Protein AF-K0Z9Y9-F1 (afdb_monomer)

Solvent-accessible surface area (backbone atoms only — not comparable to full-atom values): 13944 Å² total; per-residue (Å²): 129,67,42,79,53,89,49,57,61,79,40,91,93,27,46,76,72,50,46,55,55,36,44,75,71,73,34,84,42,38,46,48,45,42,72,47,62,56,69,60,34,27,72,76,51,36,74,59,29,36,51,50,31,35,49,40,67,71,49,77,88,81,56,84,90,56,77,86,75,72,93,67,66,69,50,60,50,70,46,74,51,98,58,74,40,65,53,65,69,44,50,50,49,45,54,44,53,42,33,40,48,41,24,54,55,35,46,76,68,50,28,17,28,28,29,47,33,42,37,40,33,52,32,91,87,48,98,60,81,58,50,71,52,73,48,78,49,74,66,43,51,53,46,68,63,53,29,50,54,53,49,52,59,43,61,78,71,59,86,81,66,41,36,26,30,43,32,32,37,37,22,62,68,43,55,53,88,63,64,89,78,58,98,83,57,61,61,73,60,52,53,52,52,50,52,50,51,52,52,54,50,51,49,29,68,77,66,32,64,82,71,65,73,63,78,67,53,75,41,89,66,39,51,60,68,66,32,49,71,40,70,52,90,72,2,67,74,28,74,58,72,70,123

Mean predicted aligned error: 7.77 Å

Sequence (243 aa):
KVWAIPKMTDFWGIGRRMEKRLHALGIFSIRELATSNPDQLQKALGQTGLRLWFHANGIDESNVHRPYKAKSQGLGNSQILPRDYVKLRDIEIILREMAEQVAIRLRRAGKKTTLVSIYVGFSKQEVRPSIHTQMKVEPTNNTAILTDHVLKLFHNKYTSGAVRSVGVNYSGFVDESFGLISLFDDVDKLEKEERLQTAIDAIREQFGFTSLLKANALEEASRSLARSKLIGGHSAGGLDGLK

Radius of gyration: 22.82 Å; Cα contacts (8 Å, |Δi|>4): 343; chains: 1; bounding box: 53×43×60 Å

pLDDT: mean 88.37, std 11.84, range [30.55, 98.12]

Nearest PDB structures (foldseek):
  6jum-assembly2_F  TM=8.596E-01  e=9.302E-11  Mycolicibacterium smegmatis MC2 155
  6juo-assembly2_F  TM=8.476E-01  e=2.727E-10  Mycolicibacterium smegmatis MC2 155
  6jun-assembly2_A  TM=8.337E-01  e=3.419E-10  Mycolicibacterium smegmatis MC2 155
  6jus-assembly2_F  TM=8.679E-01  e=8.950E-10  Mycolicibacterium smegmatis MC2 155
  4r8u-assembly2_B  TM=8.337E-01  e=3.166E-08  Escherichia coli K-12

Secondary structure (DSSP, 8-state):
-GGG-SSGGGSTT--HHHHHHHHTTT--SHHHHHHS-HHHHHHHHTHHHHHHHHHHTT-----TTS----SS-EEEEEEEEEEEE-SHHHHHHHHHHHHHHHHHHHHHTTEEEEEEEEEEEEPTTS--PPEEEEEEEEEE--HHHHHHHHHHHHHTT--S--EEEEEEEEEEEEETT--PPPTTS-HHHHHHHHHHHHHHHHHHHHH-GGGS--GGGGSTT--HHHHTT--GGGGTTTTTT--

Structure (mmCIF, N/CA/C/O backbone):
data_AF-K0Z9Y9-F1
#
_entry.id   AF-K0Z9Y9-F1
#
loop_
_atom_site.group_PDB
_atom_site.id
_atom_site.type_symbol
_atom_site.label_atom_id
_atom_site.label_alt_id
_atom_site.label_comp_id
_atom_site.label_asym_id
_atom_site.label_entity_id
_atom_site.label_seq_id
_atom_site.pdbx_PDB_ins_code
_atom_site.Cartn_x
_atom_site.Cartn_y
_atom_site.Cartn_z
_atom_site.occupancy
_atom_site.B_iso_or_equiv
_atom_site.auth_seq_id
_atom_site.auth_comp_id
_atom_site.auth_asym_id
_atom_site.auth_atom_id
_atom_site.pdbx_PDB_model_num
ATOM 1 N N . LYS A 1 1 ? 32.209 -5.666 -19.703 1.00 66.50 1 LYS A N 1
ATOM 2 C CA . LYS A 1 1 ? 31.062 -4.782 -20.041 1.00 66.50 1 LYS A CA 1
ATOM 3 C C . LYS A 1 1 ? 29.798 -5.630 -20.116 1.00 66.50 1 LYS A C 1
ATOM 5 O O . LYS A 1 1 ? 29.876 -6.744 -20.610 1.00 66.50 1 LYS A O 1
ATOM 10 N N . VAL A 1 2 ? 28.663 -5.116 -19.649 1.00 87.00 2 VAL A N 1
ATOM 11 C CA . VAL A 1 2 ? 27.368 -5.832 -19.548 1.00 87.00 2 VAL A CA 1
ATOM 12 C C . VAL A 1 2 ? 26.595 -5.939 -20.875 1.00 87.00 2 VAL A C 1
ATOM 14 O O . VAL A 1 2 ? 25.492 -6.462 -20.923 1.00 87.00 2 VAL A O 1
ATOM 17 N N . TRP A 1 3 ? 27.165 -5.459 -21.979 1.00 91.44 3 TRP A N 1
ATOM 18 C CA . TRP A 1 3 ? 26.470 -5.314 -23.265 1.00 91.44 3 TRP A CA 1
ATOM 19 C C . TRP A 1 3 ? 26.104 -6.629 -23.956 1.00 91.44 3 TRP A C 1
ATOM 21 O O . TRP A 1 3 ? 25.239 -6.627 -24.823 1.00 91.44 3 TRP A O 1
ATOM 31 N N . ALA A 1 4 ? 26.764 -7.729 -23.588 1.00 92.06 4 ALA A N 1
ATOM 32 C CA . ALA A 1 4 ? 26.532 -9.054 -24.159 1.00 92.06 4 ALA A CA 1
ATOM 33 C C . ALA A 1 4 ? 25.356 -9.803 -23.505 1.00 92.06 4 ALA A C 1
ATOM 35 O O . ALA A 1 4 ? 25.134 -10.971 -23.814 1.00 92.06 4 ALA A O 1
ATOM 36 N N . ILE A 1 5 ? 24.624 -9.162 -22.587 1.00 92.25 5 ILE A N 1
ATOM 37 C CA . ILE A 1 5 ? 23.431 -9.757 -21.984 1.00 92.25 5 ILE A CA 1
ATOM 38 C C . ILE A 1 5 ? 22.406 -10.036 -23.100 1.00 92.25 5 ILE A C 1
ATOM 40 O O . ILE A 1 5 ? 22.007 -9.101 -23.799 1.00 92.25 5 ILE A O 1
ATOM 44 N N . PRO A 1 6 ? 21.982 -11.301 -23.279 1.00 88.19 6 PRO A N 1
ATOM 45 C CA . PRO A 1 6 ? 21.216 -11.717 -24.450 1.00 88.19 6 PRO A CA 1
ATOM 46 C C . PRO A 1 6 ? 19.773 -11.210 -24.433 1.00 88.19 6 PRO A C 1
ATOM 48 O O . PRO A 1 6 ? 19.211 -10.934 -25.489 1.00 88.19 6 PRO A O 1
ATOM 51 N N . LYS A 1 7 ? 19.161 -11.083 -23.249 1.00 92.62 7 LYS A N 1
ATOM 52 C CA . LYS A 1 7 ? 17.799 -10.565 -23.090 1.00 92.62 7 LYS A CA 1
ATOM 53 C C . LYS A 1 7 ? 17.826 -9.285 -22.283 1.00 92.62 7 LYS A C 1
ATOM 55 O O . LYS A 1 7 ? 18.349 -9.256 -21.173 1.00 92.62 7 LYS A O 1
ATOM 60 N N . MET A 1 8 ? 17.178 -8.243 -22.790 1.00 92.25 8 MET A N 1
ATOM 61 C CA . MET A 1 8 ? 17.100 -6.963 -22.088 1.00 92.25 8 MET A CA 1
ATOM 62 C C . MET A 1 8 ? 16.490 -7.084 -20.688 1.00 92.25 8 MET A C 1
ATOM 64 O O . MET A 1 8 ? 16.909 -6.369 -19.786 1.00 92.25 8 MET A O 1
ATOM 68 N N . THR A 1 9 ? 15.552 -8.012 -20.482 1.00 94.75 9 THR A N 1
ATOM 69 C CA . THR A 1 9 ? 14.932 -8.256 -19.171 1.00 94.75 9 THR A CA 1
ATOM 70 C C . THR A 1 9 ? 15.861 -8.854 -18.120 1.00 94.75 9 THR A C 1
ATOM 72 O O . THR A 1 9 ? 15.522 -8.830 -16.940 1.00 94.75 9 THR A O 1
ATOM 75 N N . ASP A 1 10 ? 17.001 -9.411 -18.531 1.00 93.75 10 ASP A N 1
ATOM 76 C CA . ASP A 1 10 ? 17.992 -9.968 -17.606 1.00 93.75 10 ASP A CA 1
ATOM 77 C C . ASP A 1 10 ? 18.885 -8.853 -17.030 1.00 93.75 10 ASP A C 1
ATOM 79 O O . ASP A 1 10 ? 19.621 -9.060 -16.066 1.00 93.75 10 ASP A O 1
ATOM 83 N N . PHE A 1 11 ? 18.808 -7.644 -17.599 1.00 93.25 11 PHE A N 1
ATOM 84 C CA . PHE A 1 11 ? 19.506 -6.473 -17.099 1.00 93.25 11 PHE A CA 1
ATOM 85 C C . PHE A 1 11 ? 18.755 -5.818 -15.935 1.00 93.25 11 PHE A C 1
ATOM 87 O O . PHE A 1 11 ? 17.551 -5.546 -16.000 1.00 93.25 11 PHE A O 1
ATOM 94 N N . TRP A 1 12 ? 19.487 -5.503 -14.865 1.00 88.50 12 TRP A N 1
ATOM 95 C CA . TRP A 1 12 ? 18.920 -4.888 -13.670 1.00 88.50 12 TRP A CA 1
ATOM 96 C C . TRP A 1 12 ? 18.192 -3.571 -13.985 1.00 88.50 12 TRP A C 1
ATOM 98 O O . TRP A 1 12 ? 18.737 -2.654 -14.599 1.00 88.50 12 TRP A O 1
ATOM 108 N N . GLY A 1 13 ? 16.948 -3.458 -13.517 1.00 89.50 13 GLY A N 1
ATOM 109 C CA . GLY A 1 13 ? 16.102 -2.282 -13.734 1.00 89.50 13 GLY A CA 1
ATOM 110 C C . GLY A 1 13 ? 15.277 -2.308 -15.026 1.00 89.50 13 GLY A C 1
ATOM 111 O O . GLY A 1 13 ? 14.432 -1.428 -15.208 1.00 89.50 13 GLY A O 1
ATOM 112 N N . ILE A 1 14 ? 15.442 -3.318 -15.889 1.00 94.88 14 ILE A N 1
ATOM 113 C CA . ILE A 1 14 ? 14.618 -3.507 -17.090 1.00 94.88 14 ILE A CA 1
ATOM 114 C C . ILE A 1 14 ? 13.684 -4.702 -16.886 1.00 94.88 14 ILE A C 1
ATOM 116 O O . ILE A 1 14 ? 14.066 -5.855 -17.000 1.00 94.88 14 ILE A O 1
ATOM 120 N N . GLY A 1 15 ? 12.411 -4.424 -16.602 1.00 94.12 15 GLY A N 1
ATOM 121 C CA . GLY A 1 15 ? 11.345 -5.431 -16.669 1.00 94.12 15 GLY A CA 1
ATOM 122 C C . GLY A 1 15 ? 10.614 -5.405 -18.014 1.00 94.12 15 GLY A C 1
ATOM 123 O O . GLY A 1 15 ? 10.767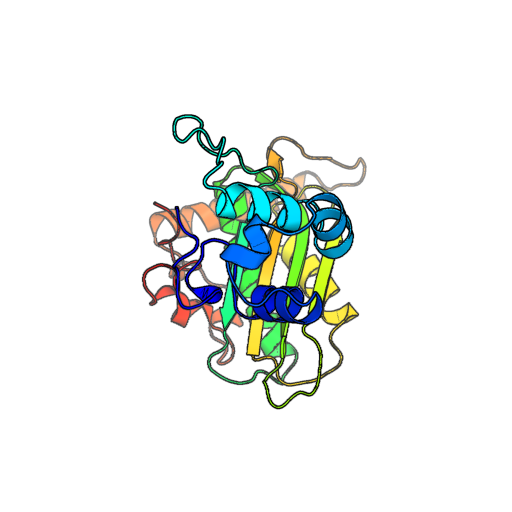 -4.463 -18.789 1.00 94.12 15 GLY A O 1
ATOM 124 N N . ARG A 1 16 ? 9.703 -6.361 -18.246 1.00 94.94 16 ARG A N 1
ATOM 125 C CA . ARG A 1 16 ? 8.910 -6.481 -19.497 1.00 94.94 16 ARG A CA 1
ATOM 126 C C . ARG A 1 16 ? 8.243 -5.177 -19.957 1.00 94.94 16 ARG A C 1
ATOM 128 O O . ARG A 1 16 ? 8.118 -4.915 -21.147 1.00 94.94 16 ARG A O 1
ATOM 135 N N . ARG A 1 17 ? 7.767 -4.345 -19.020 1.00 93.50 17 ARG A N 1
ATOM 136 C CA . ARG A 1 17 ? 7.150 -3.048 -19.358 1.00 93.50 17 ARG A CA 1
ATOM 137 C C . ARG A 1 17 ? 8.191 -2.021 -19.811 1.00 93.50 17 ARG A C 1
ATOM 139 O O . ARG A 1 17 ? 7.899 -1.241 -20.709 1.00 93.50 17 ARG A O 1
ATOM 146 N N . MET A 1 18 ? 9.369 -2.008 -19.190 1.00 95.19 18 MET A N 1
ATOM 147 C CA . MET A 1 18 ? 10.455 -1.108 -19.578 1.00 95.19 18 MET A CA 1
ATOM 148 C C . MET A 1 18 ? 11.059 -1.527 -20.919 1.00 95.19 18 MET A C 1
ATOM 150 O O . MET A 1 18 ? 11.253 -0.676 -21.773 1.00 95.19 18 MET 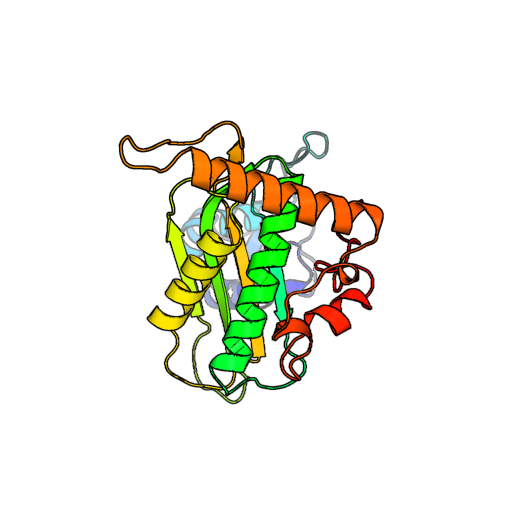A O 1
ATOM 154 N N . GLU A 1 19 ? 11.248 -2.829 -21.135 1.00 95.81 19 GLU A N 1
ATOM 155 C CA . GLU A 1 19 ? 11.664 -3.400 -22.421 1.00 95.81 19 GLU A CA 1
ATOM 156 C C . GLU A 1 19 ? 10.753 -2.928 -23.562 1.00 95.81 19 GLU A C 1
ATOM 158 O O . GLU A 1 19 ? 11.232 -2.332 -24.519 1.00 95.81 19 GLU A O 1
ATOM 163 N N . LYS A 1 20 ? 9.426 -3.052 -23.412 1.00 95.69 20 LYS A N 1
ATOM 164 C CA . LYS A 1 20 ? 8.467 -2.531 -24.403 1.00 95.69 20 LYS A CA 1
ATOM 165 C C . LYS A 1 20 ? 8.621 -1.030 -24.675 1.00 95.69 20 LYS A C 1
ATOM 167 O O . LYS A 1 20 ? 8.466 -0.606 -25.815 1.00 95.69 20 LYS A O 1
ATOM 172 N N . ARG A 1 21 ? 8.902 -0.222 -23.645 1.00 94.94 21 ARG A N 1
ATOM 173 C CA . ARG A 1 21 ? 9.124 1.227 -23.807 1.00 94.94 21 ARG A CA 1
ATOM 174 C C . ARG A 1 21 ? 10.424 1.521 -24.550 1.00 94.94 21 ARG A C 1
ATOM 176 O O . ARG A 1 21 ? 10.437 2.421 -25.372 1.00 94.94 21 ARG A O 1
ATOM 183 N N . LEU A 1 22 ? 11.485 0.771 -24.272 1.00 95.38 22 LEU A N 1
ATOM 184 C CA . LEU A 1 22 ? 12.773 0.895 -24.953 1.00 95.38 22 LEU A CA 1
ATOM 185 C C . LEU A 1 22 ? 12.683 0.439 -26.415 1.00 95.38 22 LEU A C 1
ATOM 187 O O . LEU A 1 22 ? 13.140 1.159 -27.296 1.00 95.38 22 LEU A O 1
ATOM 191 N N . HIS A 1 23 ? 11.977 -0.659 -26.694 1.00 96.00 23 HIS A N 1
ATOM 192 C CA . HIS A 1 23 ? 11.694 -1.103 -28.063 1.00 96.00 23 HIS A CA 1
ATOM 193 C C . HIS A 1 23 ? 10.915 -0.040 -28.851 1.00 96.00 23 HIS A C 1
ATOM 195 O O . HIS A 1 23 ? 11.213 0.208 -30.014 1.00 96.00 23 HIS A O 1
ATOM 201 N N . ALA A 1 24 ? 9.956 0.643 -28.213 1.00 95.44 24 ALA A N 1
ATOM 202 C CA . ALA A 1 24 ? 9.230 1.756 -28.832 1.00 95.44 24 ALA A CA 1
ATOM 203 C C . ALA A 1 24 ? 10.122 2.978 -29.139 1.00 95.44 24 ALA A C 1
ATOM 205 O O . ALA A 1 24 ? 9.746 3.811 -29.957 1.00 95.44 24 ALA A O 1
ATOM 206 N N . LEU A 1 25 ? 11.296 3.077 -28.508 1.00 94.19 25 LEU A N 1
ATOM 207 C CA . LEU A 1 25 ? 12.332 4.074 -28.797 1.00 94.19 25 LEU A CA 1
ATOM 208 C C . LEU A 1 25 ? 13.394 3.557 -29.786 1.00 94.19 25 LEU A C 1
ATOM 210 O O . LEU A 1 25 ? 14.374 4.252 -30.035 1.00 94.19 25 LEU A O 1
ATOM 214 N N . GLY A 1 26 ? 13.221 2.350 -30.334 1.00 95.44 26 GLY A N 1
ATOM 215 C CA . GLY A 1 26 ? 14.173 1.726 -31.255 1.00 95.44 26 GLY A CA 1
ATOM 216 C C . GLY A 1 26 ? 15.404 1.115 -30.579 1.00 95.44 26 GLY A C 1
ATOM 217 O O . GLY A 1 26 ? 16.404 0.901 -31.252 1.00 95.44 26 GLY A O 1
ATOM 218 N N . ILE A 1 27 ? 15.347 0.859 -29.268 1.00 96.50 27 ILE A N 1
ATOM 219 C CA . ILE A 1 27 ? 16.442 0.271 -28.486 1.00 96.50 27 ILE A CA 1
ATOM 220 C C . ILE A 1 27 ? 16.078 -1.172 -28.144 1.00 96.50 27 ILE A C 1
ATOM 222 O O . ILE A 1 27 ? 15.188 -1.395 -27.323 1.00 96.50 27 ILE A O 1
ATOM 226 N N . PHE A 1 28 ? 16.778 -2.136 -28.738 1.00 96.00 28 PHE A N 1
ATOM 227 C CA . PHE A 1 28 ? 16.509 -3.576 -28.638 1.00 96.00 28 PHE A CA 1
ATOM 228 C C . PHE A 1 28 ? 17.618 -4.364 -27.927 1.00 96.00 28 PHE A C 1
ATOM 230 O O . PHE A 1 28 ? 17.457 -5.555 -27.659 1.00 96.00 28 PHE A O 1
ATOM 237 N N . SER A 1 29 ? 18.742 -3.722 -27.597 1.00 95.88 29 SER A N 1
ATOM 238 C CA . SER A 1 29 ? 19.853 -4.357 -26.884 1.00 95.88 29 SER A CA 1
ATOM 239 C C . SER A 1 29 ? 20.462 -3.458 -25.806 1.00 95.88 29 SER A C 1
ATOM 241 O O . SER A 1 29 ? 20.362 -2.231 -25.847 1.00 95.88 29 SER A O 1
ATOM 243 N N . ILE A 1 30 ? 21.159 -4.062 -24.833 1.00 96.00 30 ILE A N 1
ATOM 244 C CA . ILE A 1 30 ? 21.897 -3.308 -23.800 1.00 96.00 30 ILE A CA 1
ATOM 245 C C . ILE A 1 30 ? 23.026 -2.481 -24.419 1.00 96.00 30 ILE A C 1
ATOM 247 O O . ILE A 1 30 ? 23.344 -1.398 -23.931 1.00 96.00 30 ILE A O 1
ATOM 251 N N . ARG A 1 31 ? 23.610 -2.965 -25.520 1.00 95.31 31 ARG A N 1
ATOM 252 C CA . ARG A 1 31 ? 24.595 -2.206 -26.290 1.00 95.31 31 ARG A CA 1
ATOM 253 C C . ARG A 1 31 ? 23.982 -0.930 -26.858 1.00 95.31 31 ARG A C 1
ATOM 255 O O . ARG A 1 31 ? 24.547 0.135 -26.646 1.00 95.31 31 ARG A O 1
ATOM 262 N N . GLU A 1 32 ? 22.837 -1.036 -27.529 1.00 95.56 32 GLU A N 1
ATOM 263 C CA . GLU A 1 32 ? 22.125 0.126 -28.075 1.00 95.56 32 GLU A CA 1
ATOM 264 C C . GLU A 1 32 ? 21.718 1.104 -26.977 1.00 95.56 32 GLU A C 1
ATOM 266 O O . GLU A 1 32 ? 21.897 2.310 -27.133 1.00 95.56 32 GLU A O 1
ATOM 271 N N . LEU A 1 33 ? 21.253 0.590 -25.834 1.00 95.44 33 LEU A N 1
ATOM 272 C CA . LEU A 1 33 ? 20.953 1.408 -24.664 1.00 95.44 33 LEU A CA 1
ATOM 273 C C . LEU A 1 33 ? 22.191 2.190 -24.205 1.00 95.44 33 LEU A C 1
ATOM 275 O O . LEU A 1 33 ? 22.095 3.396 -24.001 1.00 95.44 33 LEU A O 1
ATOM 279 N N . ALA A 1 34 ? 23.350 1.537 -24.094 1.00 94.62 34 ALA A N 1
ATOM 280 C CA . ALA A 1 34 ? 24.599 2.169 -23.670 1.00 94.62 34 ALA A CA 1
ATOM 281 C C . ALA A 1 34 ? 25.140 3.206 -24.671 1.00 94.62 34 ALA A C 1
ATOM 283 O O . ALA A 1 34 ? 25.797 4.158 -24.254 1.00 94.62 34 ALA A O 1
ATOM 284 N N . THR A 1 35 ? 24.882 3.032 -25.972 1.00 94.75 35 THR A N 1
ATOM 285 C CA . THR A 1 35 ? 25.341 3.945 -27.038 1.00 94.75 35 THR A CA 1
ATOM 286 C C . THR A 1 35 ? 24.322 5.016 -27.422 1.00 94.75 35 THR A C 1
ATOM 288 O O . THR A 1 35 ? 24.636 5.901 -28.213 1.00 94.75 35 THR A O 1
ATOM 291 N N . SER A 1 36 ? 23.096 4.927 -26.910 1.00 94.44 36 SER A N 1
ATOM 292 C CA . SER A 1 36 ? 22.035 5.892 -27.197 1.00 94.44 36 SER A CA 1
ATOM 293 C C . SER A 1 36 ? 22.316 7.265 -26.577 1.00 94.44 36 SER A C 1
ATOM 295 O O . SER A 1 36 ? 23.142 7.404 -25.671 1.00 94.44 36 SER A O 1
ATOM 297 N N . ASN A 1 37 ? 21.621 8.293 -27.073 1.00 94.62 37 ASN A N 1
ATOM 298 C CA . ASN A 1 37 ? 21.758 9.648 -26.555 1.00 94.62 37 ASN A CA 1
ATOM 299 C C . ASN A 1 37 ? 21.095 9.755 -25.157 1.00 94.62 37 ASN A C 1
ATOM 301 O O . ASN A 1 37 ? 19.874 9.571 -25.050 1.00 94.62 37 ASN A O 1
ATOM 305 N N . PRO A 1 38 ? 21.858 10.080 -24.093 1.00 93.69 38 PRO A N 1
ATOM 306 C CA . PRO A 1 38 ? 21.336 10.145 -22.729 1.00 93.69 38 PRO A CA 1
ATOM 307 C C . PRO A 1 38 ? 20.252 11.218 -22.543 1.00 93.69 38 PRO A C 1
ATOM 309 O O . PRO A 1 38 ? 19.307 10.989 -21.785 1.00 93.69 38 PRO A O 1
ATOM 312 N N . ASP A 1 39 ? 20.312 12.337 -23.271 1.00 94.19 39 ASP A N 1
ATOM 313 C CA . ASP A 1 39 ? 19.314 13.412 -23.190 1.00 94.19 39 ASP A CA 1
ATOM 314 C C . ASP A 1 39 ? 17.966 12.957 -23.759 1.00 94.19 39 ASP A C 1
ATOM 316 O O . ASP A 1 39 ? 16.902 13.240 -23.201 1.00 94.19 39 ASP A O 1
ATOM 320 N N . GLN A 1 40 ? 17.992 12.188 -24.853 1.00 92.69 40 GLN A N 1
ATOM 321 C CA . GLN A 1 40 ? 16.780 11.616 -25.443 1.00 92.69 40 GLN A CA 1
ATOM 322 C C . GLN A 1 40 ? 16.154 10.567 -24.519 1.00 92.69 40 GLN A C 1
ATOM 324 O O . GLN A 1 40 ? 14.935 10.567 -24.315 1.00 92.69 40 GLN A O 1
ATOM 329 N N . LEU A 1 41 ? 16.979 9.719 -23.897 1.00 93.88 41 LEU A N 1
ATOM 330 C CA . LEU A 1 41 ? 16.517 8.765 -22.889 1.00 93.88 41 LEU A CA 1
ATOM 331 C C . LEU A 1 41 ? 15.909 9.463 -21.675 1.00 93.88 41 LEU A C 1
ATOM 333 O O . LEU A 1 41 ? 14.856 9.042 -21.192 1.00 93.88 41 LEU A O 1
ATOM 337 N N . GLN A 1 42 ? 16.543 10.527 -21.181 1.00 94.94 42 GLN A N 1
ATOM 338 C CA . GLN A 1 42 ? 16.025 11.290 -20.053 1.00 94.94 42 GLN A CA 1
ATOM 339 C C . GLN A 1 42 ? 14.701 11.970 -20.409 1.00 94.94 42 GLN A C 1
ATOM 341 O O . GLN A 1 42 ? 13.766 11.943 -19.610 1.00 94.94 42 GLN A O 1
ATOM 346 N N . LYS A 1 43 ? 14.571 12.513 -21.622 1.00 94.06 43 LYS A N 1
ATOM 347 C CA . LYS A 1 43 ? 13.323 13.123 -22.094 1.00 94.06 43 LYS A CA 1
ATOM 348 C C . LYS A 1 43 ? 12.181 12.105 -22.208 1.00 94.06 43 LYS A C 1
ATOM 350 O O . LYS A 1 43 ? 11.053 12.421 -21.845 1.00 94.06 43 LYS A O 1
ATOM 355 N N . ALA A 1 44 ? 12.458 10.885 -22.673 1.00 93.69 44 ALA A N 1
ATOM 356 C CA . ALA A 1 44 ? 11.435 9.855 -22.878 1.00 93.69 44 ALA A CA 1
ATOM 357 C C . ALA A 1 44 ? 11.089 9.043 -21.611 1.00 93.69 44 ALA A C 1
ATOM 359 O O . ALA A 1 44 ? 9.947 8.608 -21.423 1.00 93.69 44 ALA A O 1
ATOM 360 N N . LEU A 1 45 ? 12.074 8.791 -20.746 1.00 93.31 45 LEU A N 1
ATOM 361 C CA . LEU A 1 45 ? 11.963 7.872 -19.606 1.00 93.31 45 LEU A CA 1
ATOM 362 C C . LEU A 1 45 ? 12.240 8.540 -18.247 1.00 93.31 45 LEU A C 1
ATOM 364 O O . LEU A 1 45 ? 12.138 7.875 -17.214 1.00 93.31 45 LEU A O 1
ATOM 368 N N . GLY A 1 46 ? 12.566 9.833 -18.221 1.00 93.31 46 GLY A N 1
ATOM 369 C CA . GLY A 1 46 ? 12.929 10.578 -17.015 1.00 93.31 46 GLY A CA 1
ATOM 370 C C . GLY A 1 46 ? 14.298 10.179 -16.458 1.00 93.31 46 GLY A C 1
ATOM 371 O O . GLY A 1 46 ? 15.130 9.581 -17.141 1.00 93.31 46 GLY A O 1
ATOM 372 N N . GLN A 1 47 ? 14.518 10.448 -15.166 1.00 91.38 47 GLN A N 1
ATOM 373 C CA . GLN A 1 47 ? 15.749 10.051 -14.460 1.00 91.38 47 GLN A CA 1
ATOM 374 C C . GLN A 1 47 ? 16.031 8.544 -14.548 1.00 91.38 47 GLN A C 1
ATOM 376 O O . GLN A 1 47 ? 17.188 8.132 -14.533 1.00 91.38 47 GLN A O 1
ATOM 381 N N . THR A 1 48 ? 14.994 7.711 -14.679 1.00 92.06 48 THR A N 1
ATOM 382 C CA . THR A 1 48 ? 15.156 6.265 -14.859 1.00 92.06 48 THR A CA 1
ATOM 383 C C . THR A 1 48 ? 15.885 5.923 -16.157 1.00 92.06 48 THR A C 1
ATOM 385 O O . THR A 1 48 ? 16.733 5.038 -16.136 1.00 92.06 48 THR A O 1
ATOM 388 N N . GLY A 1 49 ? 15.605 6.624 -17.262 1.00 92.88 49 GLY A N 1
ATOM 389 C CA . GLY A 1 49 ? 16.296 6.400 -18.538 1.00 92.88 49 GLY A CA 1
ATOM 390 C C . GLY A 1 49 ? 17.787 6.685 -18.437 1.00 92.88 49 GLY A C 1
ATOM 391 O O . GLY A 1 49 ? 18.605 5.849 -18.807 1.00 92.88 49 GLY A O 1
ATOM 392 N N . LEU A 1 50 ? 18.128 7.829 -17.841 1.00 93.69 50 LEU A N 1
ATOM 393 C CA . LEU A 1 50 ? 19.517 8.213 -17.606 1.00 93.69 50 LEU A CA 1
ATOM 394 C C . LEU A 1 50 ? 20.237 7.209 -16.692 1.00 93.69 50 LEU A C 1
ATOM 396 O O . LEU A 1 50 ? 21.361 6.801 -16.965 1.00 93.69 50 LEU A O 1
ATOM 400 N N . ARG A 1 51 ? 19.564 6.743 -15.634 1.00 93.50 51 ARG A N 1
ATOM 401 C CA . ARG A 1 51 ? 20.117 5.729 -14.730 1.00 93.50 51 ARG A CA 1
ATOM 402 C C . ARG A 1 51 ? 20.394 4.403 -15.444 1.00 93.50 51 ARG A C 1
ATOM 404 O O . ARG A 1 51 ? 21.437 3.799 -15.225 1.00 93.50 51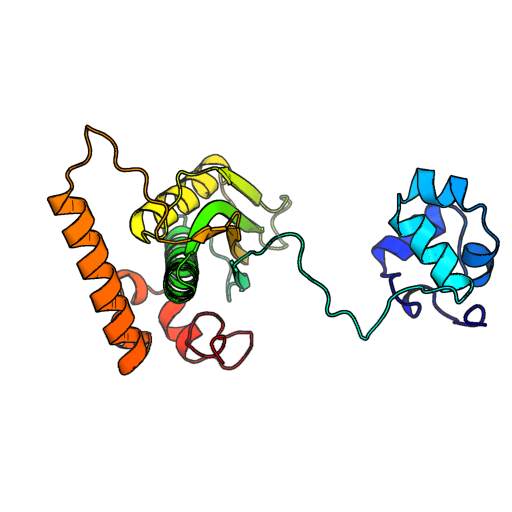 ARG A O 1
ATOM 411 N N . LEU A 1 52 ? 19.483 3.964 -16.312 1.00 94.25 52 LEU A N 1
ATOM 412 C CA . LEU A 1 52 ? 19.672 2.762 -17.126 1.00 94.25 52 LEU A CA 1
ATOM 413 C C . LEU A 1 52 ? 20.857 2.904 -18.089 1.00 94.25 52 LEU A C 1
ATOM 415 O O . LEU A 1 52 ? 21.615 1.951 -18.245 1.00 94.25 52 LEU A O 1
ATOM 419 N N . TRP A 1 53 ? 21.052 4.086 -18.678 1.00 95.19 53 TRP A N 1
ATOM 420 C CA . TRP A 1 53 ? 22.206 4.387 -19.527 1.00 95.19 53 TRP A CA 1
ATOM 421 C C . TRP A 1 53 ? 23.535 4.297 -18.763 1.00 95.19 53 TRP A C 1
ATOM 423 O O . TRP A 1 53 ? 24.472 3.647 -19.234 1.00 95.19 53 TRP A O 1
ATOM 433 N N . PHE A 1 54 ? 23.607 4.878 -17.559 1.00 94.56 54 PHE A N 1
ATOM 434 C CA . PHE A 1 54 ? 24.790 4.777 -16.696 1.00 94.56 54 PHE A CA 1
ATOM 435 C C . PHE A 1 54 ? 25.085 3.325 -16.317 1.00 94.56 54 PHE A C 1
ATOM 437 O O . PHE A 1 54 ? 26.196 2.846 -16.549 1.00 94.56 54 PHE A O 1
ATOM 444 N N . HIS A 1 55 ? 24.077 2.586 -15.844 1.00 93.31 55 HIS A N 1
ATOM 445 C CA . HIS A 1 55 ? 24.252 1.176 -15.498 1.00 93.31 55 HIS A CA 1
ATOM 446 C C . HIS A 1 55 ? 24.681 0.338 -16.714 1.00 93.31 55 HIS A C 1
ATOM 448 O O . HIS A 1 55 ? 25.525 -0.548 -16.581 1.00 93.31 55 HIS A O 1
ATOM 454 N N . ALA A 1 56 ? 24.133 0.600 -17.908 1.00 93.94 56 ALA A N 1
ATOM 455 C CA . ALA A 1 56 ? 24.513 -0.113 -19.130 1.00 93.94 56 ALA A CA 1
ATOM 456 C C . ALA A 1 56 ? 25.983 0.148 -19.502 1.00 93.94 56 ALA A C 1
ATOM 458 O O . ALA A 1 56 ? 26.652 -0.729 -20.050 1.00 93.94 56 ALA A O 1
ATOM 459 N N . ASN A 1 57 ? 26.518 1.315 -19.141 1.00 93.69 57 ASN A N 1
ATOM 460 C CA . ASN A 1 57 ? 27.935 1.658 -19.253 1.00 93.69 57 ASN A CA 1
ATOM 461 C C . ASN A 1 57 ? 28.788 1.204 -18.051 1.00 93.69 57 ASN A C 1
ATOM 463 O O . ASN A 1 57 ? 29.996 1.427 -18.046 1.00 93.69 57 ASN A O 1
ATOM 467 N N . GLY A 1 58 ? 28.202 0.503 -17.074 1.00 90.62 58 GLY A N 1
ATOM 468 C CA . GLY A 1 58 ? 28.899 0.003 -15.885 1.00 90.62 58 GLY A CA 1
ATOM 469 C C . GLY A 1 58 ? 29.182 1.073 -14.829 1.00 90.62 58 GLY A C 1
ATOM 470 O O . GLY A 1 58 ? 30.062 0.875 -13.997 1.00 90.62 58 GLY A O 1
ATOM 471 N N . ILE A 1 59 ? 28.465 2.195 -14.875 1.00 91.38 59 ILE A N 1
ATOM 472 C CA . ILE A 1 59 ? 28.610 3.316 -13.947 1.00 91.38 59 ILE A CA 1
ATOM 473 C C . ILE A 1 59 ? 27.485 3.227 -12.910 1.00 91.38 59 ILE A C 1
ATOM 475 O O . ILE A 1 59 ? 26.309 3.354 -13.254 1.00 91.38 59 ILE A O 1
ATOM 479 N N . ASP A 1 60 ? 27.848 3.005 -11.648 1.00 88.50 60 ASP A N 1
ATOM 480 C CA . ASP A 1 60 ? 26.941 3.056 -10.500 1.00 88.50 60 ASP A CA 1
ATOM 481 C C . ASP A 1 60 ? 27.663 3.692 -9.302 1.00 88.50 60 ASP A C 1
ATOM 483 O O . ASP A 1 60 ? 28.662 3.168 -8.814 1.00 88.50 60 ASP A O 1
ATOM 487 N N . GLU A 1 61 ? 27.162 4.837 -8.838 1.00 85.25 61 GLU A N 1
ATOM 488 C CA . GLU A 1 61 ? 27.713 5.581 -7.694 1.00 85.25 61 GLU A CA 1
ATOM 489 C C . GLU A 1 61 ? 27.057 5.189 -6.357 1.00 85.25 61 GLU A C 1
ATOM 491 O O . GLU A 1 61 ? 27.277 5.825 -5.321 1.00 85.25 61 GLU A O 1
ATOM 496 N N . SER A 1 62 ? 26.212 4.154 -6.357 1.00 82.94 62 SER A N 1
ATOM 497 C CA . SER A 1 62 ? 25.538 3.671 -5.155 1.00 82.94 62 SER A CA 1
ATOM 498 C C . SER A 1 62 ? 26.555 3.209 -4.106 1.00 82.94 62 SER A C 1
ATOM 500 O O . SER A 1 62 ? 27.238 2.202 -4.268 1.00 82.94 62 SER A O 1
ATOM 502 N N . ASN A 1 63 ? 26.633 3.925 -2.983 1.00 83.31 63 ASN A N 1
ATOM 503 C CA . ASN A 1 63 ? 27.498 3.543 -1.871 1.00 83.31 63 ASN A CA 1
ATOM 504 C C . ASN A 1 63 ? 26.771 2.572 -0.929 1.00 83.31 63 ASN A C 1
ATOM 506 O O . ASN A 1 63 ? 25.937 2.988 -0.124 1.00 83.31 63 ASN A O 1
ATOM 510 N N . VAL A 1 64 ? 27.136 1.290 -0.991 1.00 82.62 64 VAL A N 1
ATOM 511 C CA . VAL A 1 64 ? 26.566 0.220 -0.151 1.00 82.62 64 VAL A CA 1
ATOM 512 C C . VAL A 1 64 ? 26.791 0.414 1.354 1.00 82.62 64 VAL A C 1
ATOM 514 O O . VAL A 1 64 ? 26.022 -0.113 2.153 1.00 82.62 64 VAL A O 1
ATOM 517 N N . HIS A 1 65 ? 27.786 1.209 1.764 1.00 87.44 65 HIS A N 1
ATOM 518 C CA . HIS A 1 65 ? 28.034 1.521 3.176 1.00 87.44 65 HIS A CA 1
ATOM 519 C C . HIS A 1 65 ? 27.075 2.574 3.740 1.00 87.44 65 HIS A C 1
ATOM 521 O O . HIS A 1 65 ? 27.030 2.780 4.952 1.00 87.44 65 HIS A O 1
ATOM 527 N N . ARG A 1 66 ? 26.308 3.263 2.886 1.00 84.50 66 ARG A N 1
ATOM 528 C CA . ARG A 1 66 ? 25.283 4.218 3.313 1.00 84.50 66 ARG A CA 1
ATOM 529 C C . ARG A 1 66 ? 23.913 3.548 3.205 1.00 84.50 66 ARG A C 1
ATOM 531 O O . ARG A 1 66 ? 23.363 3.499 2.103 1.00 84.50 66 ARG A O 1
ATOM 538 N N . PRO A 1 67 ? 23.336 3.046 4.313 1.00 80.25 67 PRO A N 1
ATOM 539 C CA . PRO A 1 67 ? 22.024 2.420 4.263 1.00 80.25 67 PRO A CA 1
ATOM 540 C C . PRO A 1 67 ? 20.989 3.410 3.721 1.00 80.25 67 PRO A C 1
ATOM 542 O O . PRO A 1 67 ? 20.951 4.582 4.109 1.00 80.25 67 PRO A O 1
ATOM 545 N N . TYR A 1 68 ? 20.157 2.932 2.797 1.00 79.75 68 TYR A N 1
ATOM 546 C CA . TYR A 1 68 ? 19.110 3.738 2.186 1.00 79.75 68 TYR A CA 1
ATOM 547 C C . TYR A 1 68 ? 18.126 4.229 3.252 1.00 79.75 68 TYR A C 1
ATOM 549 O O . TYR A 1 68 ? 17.509 3.435 3.962 1.00 79.75 68 TYR A O 1
ATOM 557 N N . LYS A 1 69 ? 17.943 5.549 3.335 1.00 77.19 69 LYS A N 1
ATOM 558 C CA . LYS A 1 69 ? 16.882 6.160 4.139 1.00 77.19 69 LYS A CA 1
ATOM 559 C C . LYS A 1 69 ? 15.661 6.368 3.252 1.00 77.19 69 LYS A C 1
ATOM 561 O O . LYS A 1 69 ? 15.706 7.156 2.306 1.00 77.19 69 LYS A O 1
ATOM 566 N N . ALA A 1 70 ? 14.580 5.652 3.547 1.00 75.12 70 ALA A N 1
ATOM 567 C CA . ALA A 1 70 ? 13.321 5.816 2.832 1.00 75.12 70 ALA A CA 1
ATOM 568 C C . ALA A 1 70 ? 12.830 7.269 2.931 1.00 75.12 70 ALA A C 1
ATOM 570 O O . ALA A 1 70 ? 12.769 7.834 4.021 1.00 75.12 70 ALA A O 1
ATOM 571 N N . LYS A 1 71 ? 12.479 7.870 1.786 1.00 69.19 71 LYS A N 1
ATOM 572 C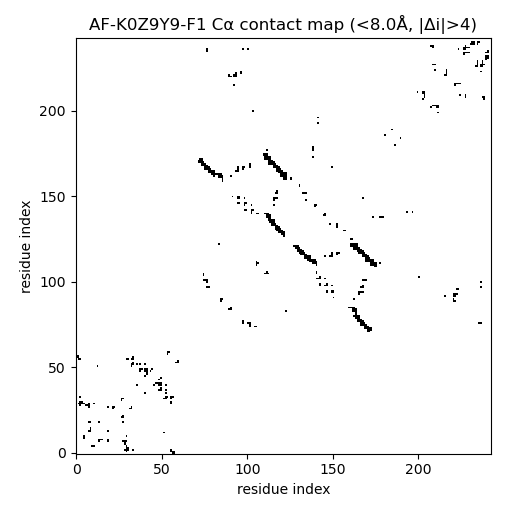 CA . LYS A 1 71 ? 11.971 9.256 1.719 1.00 69.19 71 LYS A CA 1
ATOM 573 C C . LYS A 1 71 ? 10.627 9.428 2.425 1.00 69.19 71 LYS A C 1
ATOM 575 O O . LYS A 1 71 ? 10.318 10.511 2.903 1.00 69.19 71 LYS A O 1
ATOM 580 N N . SER A 1 72 ? 9.829 8.369 2.457 1.00 69.88 72 SER A N 1
ATOM 581 C CA . SER A 1 72 ? 8.570 8.310 3.181 1.00 69.88 72 SER A CA 1
ATOM 582 C C . SER A 1 72 ? 8.437 6.943 3.829 1.00 69.88 72 SER A C 1
ATOM 584 O O . SER A 1 72 ? 8.837 5.923 3.264 1.00 69.88 72 SER A O 1
ATOM 586 N N . GLN A 1 73 ? 7.880 6.936 5.033 1.00 81.00 73 GLN A N 1
ATOM 587 C CA . GLN A 1 73 ? 7.463 5.714 5.696 1.00 81.00 73 GLN A CA 1
ATOM 588 C C . GLN A 1 73 ? 5.971 5.518 5.443 1.00 81.00 73 GLN A C 1
ATOM 590 O O . GLN A 1 73 ? 5.177 6.462 5.500 1.00 81.00 73 GLN A O 1
ATOM 595 N N . GLY A 1 74 ? 5.617 4.287 5.102 1.00 87.12 74 GLY A N 1
ATOM 596 C CA . GLY A 1 74 ? 4.249 3.846 4.917 1.00 87.12 74 GLY A CA 1
ATOM 597 C C . GLY A 1 74 ? 4.092 2.477 5.552 1.00 87.12 74 GLY A C 1
ATOM 598 O O . GLY A 1 74 ? 5.025 1.673 5.565 1.00 87.12 74 GLY A O 1
ATOM 599 N N . LEU A 1 75 ? 2.916 2.237 6.104 1.00 91.25 75 LEU A N 1
ATOM 600 C CA . LEU A 1 75 ? 2.551 0.995 6.752 1.00 91.25 75 LEU A CA 1
ATOM 601 C C . LEU A 1 75 ? 1.242 0.564 6.131 1.00 91.25 75 LEU A C 1
ATOM 603 O O . LEU A 1 75 ? 0.242 1.274 6.196 1.00 91.25 75 LEU A O 1
ATOM 607 N N . GLY A 1 76 ? 1.254 -0.611 5.531 1.00 91.81 76 GLY A N 1
ATOM 608 C CA . GLY A 1 76 ? 0.083 -1.132 4.871 1.00 91.81 76 GLY A CA 1
ATOM 609 C C . GLY A 1 76 ? 0.012 -2.634 4.958 1.00 91.81 76 GLY A C 1
ATOM 610 O O . GLY A 1 76 ? 0.942 -3.328 5.386 1.00 91.81 76 GLY A O 1
ATOM 611 N N . ASN A 1 77 ? -1.137 -3.125 4.540 1.00 90.75 77 ASN A N 1
ATOM 612 C CA . ASN A 1 77 ? -1.391 -4.532 4.358 1.00 90.75 77 ASN A CA 1
ATOM 613 C C . ASN A 1 77 ? -2.262 -4.691 3.114 1.00 90.75 77 ASN A C 1
ATOM 615 O O . ASN A 1 77 ? -3.121 -3.855 2.826 1.00 90.75 77 ASN A O 1
ATOM 619 N N . SER A 1 78 ? -2.043 -5.770 2.374 1.00 92.50 78 SER A N 1
ATOM 620 C CA . SER A 1 78 ? -2.864 -6.114 1.220 1.00 92.50 78 SER A CA 1
ATOM 621 C C . SER A 1 78 ? -3.136 -7.609 1.179 1.00 92.50 78 SER A C 1
ATOM 623 O O . SER A 1 78 ? -2.439 -8.417 1.796 1.00 92.50 78 SER A O 1
ATOM 625 N N . GLN A 1 79 ? -4.200 -7.980 0.481 1.00 89.75 79 GLN A N 1
ATOM 626 C CA . GLN A 1 79 ? -4.612 -9.359 0.340 1.00 89.75 79 GLN A CA 1
ATOM 627 C C . GLN A 1 79 ? -5.247 -9.600 -1.021 1.00 89.75 79 GLN A C 1
ATOM 629 O O . GLN A 1 79 ? -6.113 -8.847 -1.464 1.00 89.75 79 GLN A O 1
ATOM 634 N N . ILE A 1 80 ? -4.867 -10.722 -1.631 1.00 93.12 80 ILE A N 1
ATOM 635 C CA . ILE A 1 80 ? -5.649 -11.363 -2.684 1.00 93.12 80 ILE A CA 1
ATOM 636 C C . ILE A 1 80 ? -6.712 -12.231 -2.004 1.00 93.12 80 ILE A C 1
ATOM 638 O O . ILE A 1 80 ? -6.401 -13.074 -1.157 1.00 93.12 80 ILE A O 1
ATOM 642 N N . LEU A 1 81 ? -7.972 -11.991 -2.340 1.00 93.94 81 LEU A N 1
ATOM 643 C CA . LEU A 1 81 ? -9.118 -12.692 -1.779 1.00 93.94 81 LEU A CA 1
ATOM 644 C C . LEU A 1 81 ? -9.205 -14.118 -2.356 1.00 93.94 81 LEU A C 1
ATOM 646 O O . LEU A 1 81 ? -8.850 -14.343 -3.519 1.00 93.94 81 LEU A O 1
ATOM 650 N N . PRO A 1 82 ? -9.653 -15.106 -1.555 1.00 92.62 82 PRO A N 1
ATOM 651 C CA . PRO A 1 82 ? -9.703 -16.509 -1.980 1.00 92.62 82 PRO A CA 1
ATOM 652 C C . PRO A 1 82 ? -10.779 -16.761 -3.045 1.00 92.62 82 PRO A C 1
ATOM 654 O O . PRO A 1 82 ? -10.626 -17.633 -3.900 1.00 92.62 82 PRO A O 1
ATOM 657 N N . ARG A 1 83 ? -11.839 -15.957 -3.023 1.00 94.12 83 ARG A N 1
ATOM 658 C CA . ARG A 1 83 ? -12.937 -15.954 -3.986 1.00 94.12 83 ARG A CA 1
ATOM 659 C C . ARG A 1 83 ? -13.246 -14.525 -4.407 1.00 94.12 83 ARG A C 1
ATOM 661 O O . ARG A 1 83 ? -12.672 -13.583 -3.864 1.00 94.12 83 ARG A O 1
ATOM 668 N N . ASP A 1 84 ? -14.165 -14.389 -5.346 1.00 95.69 84 ASP A N 1
ATOM 669 C CA . ASP A 1 84 ? -14.682 -13.093 -5.756 1.00 95.69 84 ASP A CA 1
ATOM 670 C C . ASP A 1 84 ? -15.700 -12.606 -4.717 1.00 95.69 84 ASP A C 1
ATOM 672 O O . ASP A 1 84 ? -16.562 -13.360 -4.247 1.00 95.69 84 ASP A O 1
ATOM 676 N N . TYR A 1 85 ? -15.547 -11.353 -4.299 1.00 96.31 85 TYR A N 1
ATOM 677 C CA . TYR A 1 85 ? -16.422 -10.702 -3.330 1.00 96.31 85 TYR A CA 1
ATOM 678 C C . TYR A 1 85 ? -17.311 -9.719 -4.083 1.00 96.31 85 TYR A C 1
ATOM 680 O O . TYR A 1 85 ? -16.820 -8.748 -4.649 1.00 96.31 85 TYR A O 1
ATOM 688 N N . VAL A 1 86 ? -18.614 -9.998 -4.112 1.00 94.81 86 VAL A N 1
ATOM 689 C CA . VAL A 1 86 ? -19.607 -9.205 -4.863 1.00 94.81 86 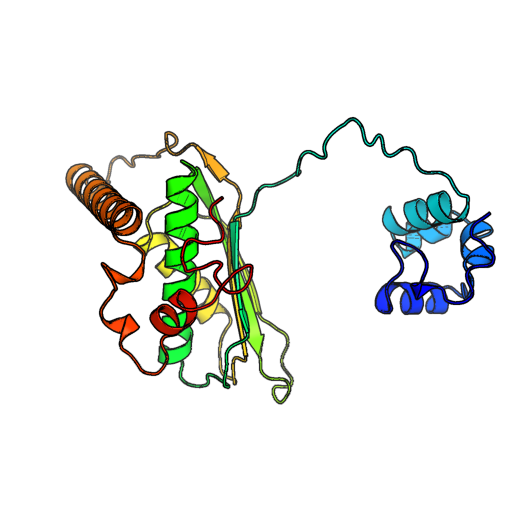VAL A CA 1
ATOM 690 C C . VAL A 1 86 ? -20.513 -8.409 -3.921 1.00 94.81 86 VAL A C 1
ATOM 692 O O . VAL A 1 86 ? -20.936 -7.298 -4.235 1.00 94.81 86 VAL A O 1
ATOM 695 N N . LYS A 1 87 ? -20.802 -8.963 -2.737 1.00 95.75 87 LYS A N 1
ATOM 696 C CA . LYS A 1 87 ? -21.628 -8.307 -1.723 1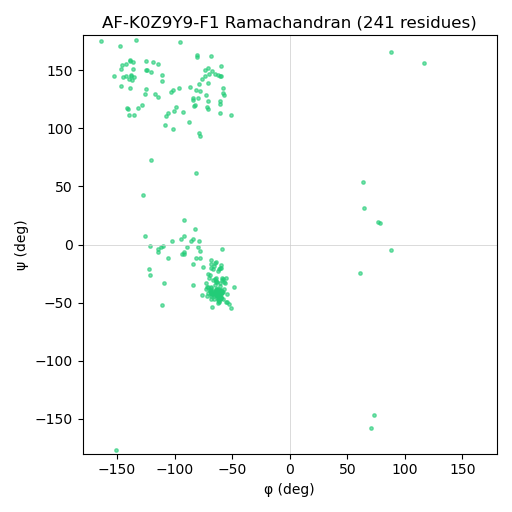.00 95.75 87 LYS A CA 1
ATOM 697 C C . LYS A 1 87 ? -20.847 -7.161 -1.087 1.00 95.75 87 LYS A C 1
ATOM 699 O O . LYS A 1 87 ? -19.749 -7.372 -0.578 1.00 95.75 87 LYS A O 1
ATOM 704 N N . LEU A 1 88 ? -21.453 -5.973 -1.053 1.00 95.38 88 LEU A N 1
ATOM 705 C CA . LEU A 1 88 ? -20.848 -4.776 -0.464 1.00 95.38 88 LEU A CA 1
ATOM 706 C C . LEU A 1 88 ? -20.401 -5.023 0.986 1.00 95.38 88 LEU A C 1
ATOM 708 O O . LEU A 1 88 ? -19.243 -4.790 1.317 1.00 95.38 88 LEU A O 1
ATOM 712 N N . ARG A 1 89 ? -21.290 -5.593 1.812 1.00 94.94 89 ARG A N 1
ATOM 713 C CA . ARG A 1 89 ? -21.013 -5.932 3.218 1.00 94.94 89 ARG A CA 1
ATOM 714 C C . ARG A 1 89 ? -19.778 -6.822 3.377 1.00 94.94 89 ARG A C 1
ATOM 716 O O . ARG A 1 89 ? -18.966 -6.568 4.260 1.00 94.94 89 ARG A O 1
ATOM 723 N N . ASP A 1 90 ? -19.610 -7.828 2.521 1.00 95.81 90 ASP A N 1
ATOM 724 C CA . ASP A 1 90 ? -18.462 -8.737 2.583 1.00 95.81 90 ASP A CA 1
ATOM 725 C C . ASP A 1 90 ? -17.150 -7.980 2.323 1.00 95.81 90 ASP A C 1
ATOM 727 O O . ASP A 1 90 ? -16.155 -8.205 3.008 1.00 95.81 90 ASP A O 1
ATOM 731 N N . ILE A 1 91 ? -17.147 -7.060 1.351 1.00 96.06 91 ILE A N 1
ATOM 732 C CA . ILE A 1 91 ? -15.971 -6.244 1.009 1.00 96.06 91 ILE A CA 1
ATOM 733 C C . ILE A 1 91 ? -15.639 -5.283 2.157 1.00 96.06 91 ILE A C 1
ATOM 735 O O . ILE A 1 91 ? -14.474 -5.148 2.537 1.00 96.06 91 ILE A O 1
ATOM 739 N N . GLU A 1 92 ? -16.657 -4.650 2.746 1.00 96.12 92 GLU A N 1
ATOM 740 C CA . GLU A 1 92 ? -16.488 -3.767 3.900 1.00 96.12 92 GLU A CA 1
ATOM 741 C C . GLU A 1 92 ? -15.901 -4.499 5.103 1.00 96.12 92 GLU A C 1
ATOM 743 O O . GLU A 1 92 ? -15.034 -3.944 5.775 1.00 96.12 92 GLU A O 1
ATOM 748 N N . ILE A 1 93 ? -16.324 -5.742 5.367 1.00 95.50 93 ILE A N 1
ATOM 749 C CA . ILE A 1 93 ? -15.744 -6.562 6.437 1.00 95.50 93 ILE A CA 1
ATOM 750 C C . ILE A 1 93 ? -14.233 -6.679 6.230 1.00 95.50 93 ILE A C 1
ATOM 752 O O . ILE A 1 93 ? -13.486 -6.357 7.150 1.00 95.50 93 ILE A O 1
ATOM 756 N N . ILE A 1 94 ? -13.767 -7.027 5.025 1.00 95.12 94 ILE A N 1
ATOM 757 C CA . ILE A 1 94 ? -12.322 -7.136 4.778 1.00 95.12 94 ILE A CA 1
ATOM 758 C C . ILE A 1 94 ? -11.617 -5.790 4.952 1.00 95.12 94 ILE A C 1
ATOM 760 O O . ILE A 1 94 ? -10.557 -5.725 5.570 1.00 95.12 94 ILE A O 1
ATOM 764 N N . LEU A 1 95 ? -12.180 -4.699 4.430 1.00 96.00 95 LEU A N 1
ATOM 765 C CA . LEU A 1 95 ? -11.568 -3.376 4.570 1.00 96.00 95 LEU A CA 1
ATOM 766 C C . LEU A 1 95 ? -11.435 -2.961 6.040 1.00 96.00 95 LEU A C 1
ATOM 768 O O . LEU A 1 95 ? -10.384 -2.450 6.426 1.00 96.00 95 LEU A O 1
ATOM 772 N N . ARG A 1 96 ? -12.449 -3.244 6.869 1.00 95.50 96 ARG A N 1
ATOM 773 C CA . ARG A 1 96 ? -12.417 -3.020 8.324 1.00 95.50 96 ARG A CA 1
ATOM 774 C C . ARG A 1 96 ? -11.311 -3.839 8.991 1.00 95.50 96 ARG A C 1
ATOM 776 O O . ARG A 1 96 ? -10.557 -3.297 9.795 1.00 95.50 96 ARG A O 1
ATOM 783 N N . GLU A 1 97 ? -11.182 -5.116 8.636 1.00 92.31 97 GLU A N 1
ATOM 784 C CA . GLU A 1 97 ? -10.131 -5.997 9.165 1.00 92.31 97 GLU A CA 1
ATOM 785 C C . GLU A 1 97 ? -8.728 -5.494 8.816 1.00 92.31 97 GLU A C 1
ATOM 787 O O . GLU A 1 97 ? -7.838 -5.459 9.667 1.00 92.31 97 GLU A O 1
ATOM 792 N N . MET A 1 98 ? -8.532 -5.065 7.568 1.00 92.50 98 MET A N 1
ATOM 793 C CA . MET A 1 98 ? -7.251 -4.546 7.095 1.00 92.50 98 MET A CA 1
ATOM 794 C C . MET A 1 98 ? -6.921 -3.207 7.760 1.00 92.50 98 MET A C 1
ATOM 796 O O . MET A 1 98 ? -5.793 -3.017 8.212 1.00 92.50 98 MET A O 1
ATOM 800 N N . ALA A 1 99 ? -7.902 -2.310 7.881 1.00 95.19 99 ALA A N 1
ATOM 801 C CA . ALA A 1 99 ? -7.741 -1.032 8.565 1.00 95.19 99 ALA A CA 1
ATOM 802 C C . ALA A 1 99 ? -7.343 -1.214 10.038 1.00 95.19 99 ALA A C 1
ATOM 804 O O . ALA A 1 99 ? -6.442 -0.523 10.518 1.00 95.19 99 ALA A O 1
ATOM 805 N N . GLU A 1 100 ? -7.961 -2.173 10.735 1.00 91.94 100 GLU A N 1
ATOM 806 C CA . GLU A 1 100 ? -7.639 -2.515 12.121 1.00 91.94 100 GLU A CA 1
ATOM 807 C C . GLU A 1 100 ? -6.232 -3.100 12.263 1.00 91.94 100 GLU A C 1
ATOM 809 O O . GLU A 1 100 ? -5.465 -2.630 13.102 1.00 91.94 100 GLU A O 1
ATOM 814 N N . GLN A 1 101 ? -5.849 -4.056 11.413 1.00 89.69 101 GLN A N 1
ATOM 815 C CA . GLN A 1 101 ? -4.507 -4.650 11.450 1.00 89.69 101 GLN A CA 1
ATOM 816 C C . GLN A 1 101 ? -3.406 -3.604 11.242 1.00 89.69 101 GLN A C 1
ATOM 818 O O . GLN A 1 101 ? -2.391 -3.619 11.940 1.00 89.69 101 GLN A O 1
ATOM 823 N N . VAL A 1 102 ? -3.599 -2.681 10.296 1.00 92.75 102 VAL A N 1
ATOM 824 C CA . VAL A 1 102 ? -2.630 -1.607 10.052 1.00 92.75 102 VAL A CA 1
ATOM 825 C C . VAL A 1 102 ? -2.646 -0.591 11.203 1.00 92.75 102 VAL A C 1
ATOM 827 O O . VAL A 1 102 ? -1.580 -0.134 11.603 1.00 92.75 102 VAL A O 1
ATOM 830 N N . ALA A 1 103 ? -3.805 -0.290 11.802 1.00 93.44 103 ALA A N 1
ATOM 831 C CA . ALA A 1 103 ? -3.904 0.639 12.933 1.00 93.44 103 ALA A CA 1
ATOM 832 C C . ALA A 1 103 ? -3.187 0.120 14.193 1.00 93.44 103 ALA A C 1
ATOM 834 O O . ALA A 1 103 ? -2.464 0.878 14.832 1.00 93.44 103 ALA A O 1
ATOM 835 N N . ILE A 1 104 ? -3.304 -1.175 14.509 1.00 90.44 104 ILE A N 1
ATOM 836 C CA . ILE A 1 104 ? -2.573 -1.798 15.630 1.00 90.44 104 ILE A CA 1
ATOM 837 C C . ILE A 1 104 ? -1.060 -1.661 15.421 1.00 90.44 104 ILE A C 1
ATOM 839 O O . ILE A 1 104 ? -0.327 -1.271 16.325 1.00 90.44 104 ILE A O 1
ATOM 843 N N . ARG A 1 105 ? -0.577 -1.946 14.205 1.00 89.69 105 ARG A N 1
ATOM 844 C CA . ARG A 1 105 ? 0.850 -1.811 13.867 1.00 89.69 105 ARG A CA 1
ATOM 845 C C . ARG A 1 105 ? 1.315 -0.353 13.921 1.00 89.69 105 ARG A C 1
ATOM 847 O O . ARG A 1 105 ? 2.450 -0.101 14.308 1.00 89.69 105 ARG A O 1
ATOM 854 N N . LEU A 1 106 ? 0.446 0.588 13.554 1.00 92.25 106 LEU A N 1
ATOM 855 C CA . LEU A 1 106 ? 0.717 2.021 13.630 1.00 92.25 106 LEU A CA 1
ATOM 856 C C . LEU A 1 106 ? 0.872 2.482 15.090 1.00 92.25 106 LEU A C 1
ATOM 858 O O . LEU A 1 106 ? 1.843 3.171 15.399 1.00 92.25 106 LEU A O 1
ATOM 862 N N . ARG A 1 107 ? -0.016 2.034 15.991 1.00 91.56 107 ARG A N 1
ATOM 863 C CA . ARG A 1 107 ? 0.077 2.308 17.437 1.00 91.56 107 ARG A CA 1
ATOM 864 C C . ARG A 1 107 ? 1.304 1.676 18.081 1.00 91.56 107 ARG A C 1
ATOM 866 O O . ARG A 1 107 ? 2.020 2.357 18.799 1.00 91.56 107 ARG A O 1
ATOM 873 N N . ARG A 1 108 ? 1.635 0.426 17.743 1.00 88.19 108 ARG A N 1
ATOM 874 C CA . ARG A 1 108 ? 2.881 -0.220 18.210 1.00 88.19 108 ARG A CA 1
ATOM 875 C C . ARG A 1 108 ? 4.147 0.528 17.793 1.00 88.19 108 ARG A C 1
ATOM 877 O O . ARG A 1 108 ? 5.149 0.464 18.491 1.00 88.19 108 ARG A O 1
ATOM 884 N N . ALA A 1 109 ? 4.109 1.233 16.664 1.00 90.00 109 ALA A N 1
ATOM 885 C CA . ALA A 1 109 ? 5.211 2.082 16.223 1.00 90.00 109 ALA A CA 1
ATOM 886 C C . ALA A 1 109 ? 5.249 3.457 16.927 1.00 90.00 109 ALA A C 1
ATOM 888 O O . ALA A 1 109 ? 6.139 4.254 16.624 1.00 90.00 109 ALA A O 1
ATOM 889 N N . GLY A 1 110 ? 4.291 3.763 17.814 1.00 90.56 110 GLY A N 1
ATOM 890 C CA . GLY A 1 110 ? 4.154 5.062 18.479 1.00 90.56 110 GLY A CA 1
ATOM 891 C C . GLY A 1 110 ? 3.846 6.200 17.504 1.00 90.56 110 GLY A C 1
ATOM 892 O O . GLY A 1 110 ? 4.331 7.320 17.678 1.00 90.56 110 GLY A O 1
ATOM 893 N N . LYS A 1 111 ? 3.123 5.907 16.412 1.00 92.81 111 LYS A N 1
ATOM 894 C CA . LYS A 1 111 ? 2.845 6.866 15.334 1.00 92.81 111 LYS A CA 1
ATOM 895 C C . LYS A 1 111 ? 1.353 7.134 15.166 1.00 92.81 111 LYS A C 1
ATOM 897 O O . LYS A 1 111 ? 0.506 6.293 15.458 1.00 92.81 111 LYS A O 1
ATOM 902 N N . LYS A 1 112 ? 1.051 8.294 14.588 1.00 93.81 112 LYS A N 1
ATOM 903 C CA . LYS A 1 112 ? -0.238 8.668 13.987 1.00 93.81 112 LYS A CA 1
ATOM 904 C C . LYS A 1 112 ? -0.056 8.864 12.484 1.00 93.81 112 LYS A C 1
ATOM 906 O O . LYS A 1 112 ? 1.053 9.131 12.023 1.00 93.81 112 LYS A O 1
ATOM 911 N N . THR A 1 113 ? -1.121 8.714 11.698 1.00 95.00 113 THR A N 1
ATOM 912 C CA . THR A 1 113 ? -1.081 8.914 10.240 1.00 95.00 113 THR A CA 1
ATOM 913 C C . THR A 1 113 ? -1.859 10.155 9.830 1.00 95.00 113 THR A C 1
ATOM 915 O O . THR A 1 113 ? -2.882 10.470 10.427 1.00 95.00 113 THR A O 1
ATOM 918 N N . THR A 1 114 ? -1.373 10.835 8.791 1.00 95.50 114 THR A N 1
ATOM 919 C CA . THR A 1 114 ? -2.042 11.986 8.158 1.00 95.50 114 THR A CA 1
ATOM 920 C C . THR A 1 114 ? -2.543 11.680 6.748 1.00 95.50 114 THR A C 1
ATOM 922 O O . THR A 1 114 ? -3.150 12.533 6.101 1.00 95.50 114 THR A O 1
ATOM 925 N N . LEU A 1 115 ? -2.292 10.470 6.235 1.00 96.62 115 LEU A N 1
ATOM 926 C CA . LEU A 1 115 ? -2.705 10.058 4.899 1.00 96.62 115 LEU A CA 1
ATOM 927 C C . LEU A 1 115 ? -3.192 8.610 4.902 1.00 96.62 115 LEU A C 1
ATOM 929 O O . LEU A 1 115 ? -2.411 7.677 5.100 1.00 96.62 115 LEU A O 1
ATOM 933 N N . VAL A 1 116 ? -4.473 8.437 4.585 1.00 97.94 116 VAL A N 1
ATOM 934 C CA . VAL A 1 116 ? -5.120 7.134 4.412 1.00 97.94 116 VAL A CA 1
ATOM 935 C C . VAL A 1 116 ? -5.251 6.837 2.925 1.00 97.94 116 VAL A C 1
ATOM 937 O O . VAL A 1 116 ? -5.698 7.684 2.154 1.00 97.94 116 VAL A O 1
ATOM 940 N N . SER A 1 117 ? -4.877 5.629 2.515 1.00 97.81 117 SER A N 1
ATOM 941 C CA . SER A 1 117 ? -4.960 5.171 1.128 1.00 97.81 117 SER A CA 1
ATOM 942 C C . SER A 1 117 ? -5.530 3.762 1.043 1.00 97.81 117 SER A C 1
ATOM 944 O O . SER A 1 117 ? -5.264 2.917 1.902 1.00 97.81 117 SER A O 1
ATOM 946 N N . ILE A 1 118 ? -6.312 3.517 -0.007 1.00 98.12 118 ILE A N 1
ATOM 947 C CA . ILE A 1 118 ? -6.876 2.203 -0.303 1.00 98.12 118 ILE A CA 1
ATOM 948 C C . ILE A 1 118 ? -6.515 1.762 -1.715 1.00 98.12 118 ILE A C 1
ATOM 950 O O . ILE A 1 118 ? -6.391 2.569 -2.642 1.00 98.12 118 ILE A O 1
ATOM 954 N N . TYR A 1 119 ? -6.419 0.451 -1.867 1.00 97.56 119 TYR A N 1
ATOM 955 C CA . TYR A 1 119 ? -6.329 -0.233 -3.141 1.00 97.56 119 TYR A CA 1
ATOM 956 C C . TYR A 1 119 ? -7.434 -1.283 -3.215 1.00 97.56 119 TYR A C 1
ATOM 958 O O . TYR A 1 119 ? -7.573 -2.098 -2.305 1.00 97.56 119 TYR A O 1
ATOM 966 N N . VAL A 1 120 ? -8.203 -1.288 -4.301 1.00 97.56 120 VAL A N 1
ATOM 967 C CA . VAL A 1 120 ? -9.187 -2.337 -4.592 1.00 97.56 120 VAL A CA 1
ATOM 968 C C . VAL A 1 120 ? -9.005 -2.784 -6.035 1.00 97.56 120 VAL A C 1
ATOM 970 O O . VAL A 1 120 ? -9.164 -2.004 -6.972 1.00 97.56 120 VAL A O 1
ATOM 973 N N . GLY A 1 121 ? -8.647 -4.048 -6.216 1.00 96.75 121 GLY A N 1
ATOM 974 C CA . GLY A 1 121 ? -8.521 -4.689 -7.518 1.00 96.75 121 GLY A CA 1
ATOM 975 C C . GLY A 1 121 ? -9.719 -5.587 -7.787 1.00 96.75 121 GLY A C 1
ATOM 976 O O . GLY A 1 121 ? -10.104 -6.401 -6.942 1.00 96.75 121 GLY A O 1
ATOM 977 N N . PHE A 1 122 ? -10.298 -5.427 -8.970 1.00 96.75 122 PHE A N 1
ATOM 978 C CA . PHE A 1 122 ? -11.410 -6.243 -9.436 1.00 96.75 122 PHE A CA 1
ATOM 979 C C . PHE A 1 122 ? -10.933 -7.592 -9.990 1.00 96.75 122 PHE A C 1
ATOM 981 O O . PHE A 1 122 ? -9.748 -7.791 -10.279 1.00 96.75 122 PHE A O 1
ATOM 988 N N . SER A 1 123 ? -11.863 -8.536 -10.106 1.00 94.50 123 SER A N 1
ATOM 989 C CA . SER A 1 123 ? -11.649 -9.823 -10.763 1.00 94.50 123 SER A CA 1
ATOM 990 C C . SER A 1 123 ? -11.251 -9.626 -12.225 1.00 94.50 123 SER A C 1
ATOM 992 O O . SER A 1 123 ? -11.617 -8.640 -12.853 1.00 94.50 123 SER A O 1
ATOM 994 N N . LYS A 1 124 ? -10.516 -10.580 -12.806 1.00 89.75 124 LYS A N 1
ATOM 995 C CA . LYS A 1 124 ? -10.066 -10.490 -14.211 1.00 89.75 124 LYS A CA 1
ATOM 996 C C . LYS A 1 124 ? -11.223 -10.447 -15.213 1.00 89.75 124 LYS A C 1
ATOM 998 O O . LYS A 1 124 ? -11.022 -10.020 -16.343 1.00 89.75 124 LYS A O 1
ATOM 1003 N N . GLN A 1 125 ? -12.389 -10.941 -14.806 1.00 88.25 125 GLN A N 1
ATOM 1004 C CA . GLN A 1 125 ? -13.610 -10.929 -15.610 1.00 88.25 125 GLN A CA 1
ATOM 1005 C C . GLN A 1 125 ? -14.243 -9.530 -15.668 1.00 88.25 125 GLN A C 1
ATOM 1007 O O . GLN A 1 125 ? -15.010 -9.239 -16.581 1.00 88.25 125 GLN A O 1
ATOM 1012 N N . GLU A 1 126 ? -13.895 -8.648 -14.729 1.00 89.19 126 GLU A N 1
ATOM 1013 C CA . GLU A 1 126 ? -14.351 -7.265 -14.708 1.00 89.19 126 GLU A CA 1
ATOM 1014 C C . GLU A 1 126 ? -13.465 -6.419 -15.627 1.00 89.19 126 GLU A C 1
ATOM 1016 O O . GLU A 1 126 ? -12.26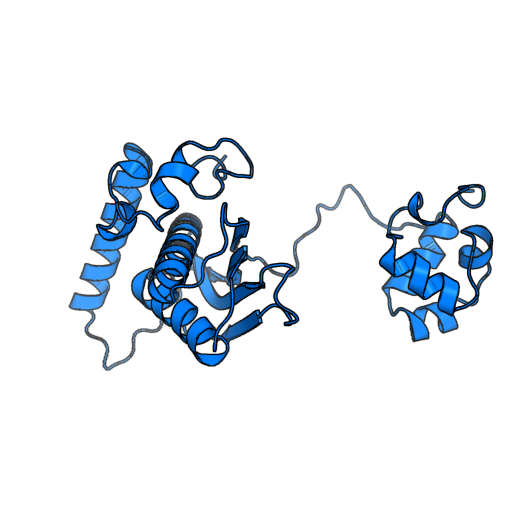5 -6.257 -15.395 1.00 89.19 126 GLU A O 1
ATOM 1021 N N . VAL A 1 127 ? -14.057 -5.815 -16.657 1.00 86.56 127 VAL A N 1
ATOM 1022 C CA . VAL A 1 127 ? -13.362 -4.863 -17.541 1.00 86.56 127 VAL A CA 1
ATOM 1023 C C . VAL A 1 127 ? -13.331 -3.488 -16.869 1.00 86.56 127 VAL A C 1
ATOM 1025 O O . VAL A 1 127 ? -13.943 -2.525 -17.330 1.00 86.56 127 VAL A O 1
ATOM 1028 N N . ARG A 1 128 ? -12.678 -3.407 -15.706 1.00 87.62 128 ARG A N 1
ATOM 1029 C CA . ARG A 1 128 ? -12.627 -2.194 -14.881 1.00 87.62 128 ARG A CA 1
ATOM 1030 C C . ARG A 1 128 ? -11.227 -1.939 -14.333 1.00 87.62 128 ARG A C 1
ATOM 1032 O O . ARG A 1 128 ? -10.534 -2.880 -13.941 1.00 87.62 128 ARG A O 1
ATOM 1039 N N . PRO A 1 129 ? -10.796 -0.667 -14.271 1.00 90.75 129 PRO A N 1
ATOM 1040 C CA . PRO A 1 129 ? -9.547 -0.324 -13.615 1.00 90.75 129 PRO A CA 1
ATOM 1041 C C . PRO A 1 129 ? -9.657 -0.558 -12.105 1.00 90.75 129 PRO A C 1
ATOM 1043 O O . PRO A 1 129 ? -10.720 -0.396 -11.506 1.00 90.75 129 PRO A O 1
ATOM 1046 N N . SER A 1 130 ? -8.536 -0.900 -11.473 1.00 94.62 130 SER A N 1
ATOM 1047 C CA . SER A 1 130 ? -8.449 -0.944 -10.013 1.00 94.62 130 SER A CA 1
ATOM 1048 C C . SER A 1 130 ? -8.699 0.437 -9.407 1.00 94.62 130 SER A C 1
ATOM 1050 O O . SER A 1 130 ? -8.245 1.448 -9.947 1.00 94.62 130 SER A O 1
ATOM 1052 N N . ILE A 1 131 ? -9.327 0.473 -8.238 1.00 96.25 131 ILE A N 1
ATOM 1053 C CA . ILE A 1 131 ? -9.464 1.686 -7.437 1.00 96.25 131 ILE A CA 1
ATOM 1054 C C . ILE A 1 131 ? -8.156 1.908 -6.680 1.00 96.25 131 ILE A C 1
ATOM 1056 O O . ILE A 1 131 ? -7.693 1.036 -5.945 1.00 96.25 131 ILE A O 1
ATOM 1060 N N . HIS A 1 132 ? -7.584 3.096 -6.838 1.00 96.50 132 HIS A N 1
ATOM 1061 C CA . HIS A 1 132 ? -6.487 3.585 -6.016 1.00 96.50 132 HIS A CA 1
ATOM 1062 C C . HIS A 1 132 ? -6.789 5.032 -5.639 1.00 96.50 132 HIS A C 1
ATOM 1064 O O . HIS A 1 132 ? -6.825 5.911 -6.501 1.00 96.50 132 HIS A O 1
ATOM 1070 N N . THR A 1 133 ? -7.059 5.279 -4.362 1.00 96.62 133 THR A N 1
ATOM 1071 C CA . THR A 1 133 ? -7.434 6.611 -3.878 1.00 96.62 133 THR A CA 1
ATOM 1072 C C . THR A 1 133 ? -6.896 6.839 -2.474 1.00 96.62 133 THR A C 1
ATOM 1074 O O . THR A 1 133 ? -6.666 5.892 -1.721 1.00 96.62 133 THR A O 1
ATOM 1077 N N . GLN A 1 134 ? -6.688 8.105 -2.133 1.00 97.12 134 GLN A N 1
ATOM 1078 C CA . GLN A 1 134 ? -6.144 8.526 -0.849 1.00 97.12 134 GLN A CA 1
ATOM 1079 C C . GLN A 1 134 ? -6.833 9.801 -0.365 1.00 97.12 134 GLN A C 1
ATOM 1081 O O . GLN A 1 134 ? -7.333 10.581 -1.176 1.00 97.12 134 GLN A O 1
ATOM 1086 N N . MET A 1 135 ? -6.827 10.025 0.945 1.00 97.00 135 MET A N 1
ATOM 1087 C CA . MET A 1 135 ? -7.249 11.281 1.558 1.00 97.00 135 MET A CA 1
ATOM 1088 C C . MET A 1 135 ? -6.293 11.680 2.675 1.00 97.00 135 MET A C 1
ATOM 1090 O O . MET A 1 135 ? -5.759 10.821 3.381 1.00 97.00 135 MET A O 1
ATOM 1094 N N . LYS A 1 136 ? -6.089 12.993 2.821 1.00 96.94 136 LYS A N 1
ATOM 1095 C CA . LYS A 1 136 ? -5.457 13.551 4.014 1.00 96.94 136 LYS A CA 1
ATOM 1096 C C . LYS A 1 136 ? -6.461 13.545 5.157 1.00 96.94 136 LYS A C 1
ATOM 1098 O O . LYS A 1 136 ? -7.646 13.785 4.927 1.00 96.94 136 LYS A O 1
ATOM 1103 N N . VAL A 1 137 ? -5.970 13.263 6.350 1.00 94.50 137 VAL A N 1
ATOM 1104 C CA . VAL A 1 137 ? -6.750 13.200 7.585 1.00 94.50 137 VAL A CA 1
ATOM 1105 C C . VAL A 1 137 ? -5.977 13.902 8.690 1.00 94.50 137 VAL A C 1
ATOM 1107 O O . VAL A 1 137 ? -4.750 14.018 8.608 1.00 94.50 137 VAL A O 1
ATOM 1110 N N . GLU A 1 138 ? -6.690 14.347 9.718 1.00 92.19 138 GLU A N 1
ATOM 1111 C CA . GLU A 1 138 ? -6.038 14.800 10.942 1.00 92.19 138 GLU A CA 1
ATOM 1112 C C . GLU A 1 138 ? -5.229 13.651 11.566 1.00 92.19 138 GLU A C 1
ATOM 1114 O O . GLU A 1 138 ? -5.647 12.490 11.459 1.00 92.19 138 GLU A O 1
ATOM 1119 N N . PRO A 1 139 ? -4.070 13.939 12.192 1.00 93.12 139 PRO A N 1
ATOM 1120 C CA . PRO A 1 139 ? -3.226 12.919 12.796 1.00 93.12 139 PRO A CA 1
ATOM 1121 C C . PRO A 1 139 ? -4.002 11.997 13.740 1.00 93.12 139 PRO A C 1
ATOM 1123 O O . PRO A 1 139 ? -4.420 12.395 14.825 1.00 93.12 139 PRO A O 1
ATOM 1126 N N . THR A 1 140 ? -4.161 10.733 13.353 1.00 92.50 140 THR A N 1
ATOM 1127 C CA . THR A 1 140 ? -4.880 9.760 14.178 1.00 92.50 140 THR A CA 1
ATOM 1128 C C . THR A 1 140 ? -4.304 8.356 14.048 1.00 92.50 140 THR A C 1
ATOM 1130 O O . THR A 1 140 ? -3.720 7.977 13.030 1.00 92.50 140 THR A O 1
ATOM 1133 N N . ASN A 1 141 ? -4.442 7.584 15.117 1.00 92.81 141 ASN A N 1
ATOM 1134 C CA . ASN A 1 141 ? -4.165 6.153 15.190 1.00 92.81 141 ASN A CA 1
ATOM 1135 C C . ASN A 1 141 ? -5.393 5.374 15.716 1.00 92.81 141 ASN A C 1
ATOM 1137 O O . ASN A 1 141 ? -5.323 4.159 15.931 1.00 92.81 141 ASN A O 1
ATOM 1141 N N . ASN A 1 142 ? -6.532 6.064 15.871 1.00 92.81 142 ASN A N 1
ATOM 1142 C CA . ASN A 1 142 ? -7.779 5.491 16.349 1.00 92.81 142 ASN A CA 1
ATOM 1143 C C . ASN A 1 142 ? -8.369 4.564 15.279 1.00 92.81 142 ASN A C 1
ATOM 1145 O O . ASN A 1 142 ? -8.629 4.965 14.141 1.00 92.81 142 ASN A O 1
ATOM 1149 N N . THR A 1 143 ? -8.605 3.302 15.644 1.00 93.75 143 THR A N 1
ATOM 1150 C CA . THR A 1 143 ? -9.072 2.289 14.689 1.00 93.75 143 THR A CA 1
ATOM 1151 C C . THR A 1 143 ? -10.434 2.630 14.090 1.00 93.75 143 THR A C 1
ATOM 1153 O O . THR A 1 143 ? -10.642 2.361 12.907 1.00 93.75 143 THR A O 1
ATOM 1156 N N . ALA A 1 144 ? -11.363 3.193 14.866 1.00 93.19 144 ALA A N 1
ATOM 1157 C CA . ALA A 1 144 ? -12.706 3.506 14.382 1.00 93.19 144 ALA A CA 1
ATOM 1158 C C . ALA A 1 144 ? -12.669 4.634 13.342 1.00 93.19 144 ALA A C 1
ATOM 1160 O O . ALA A 1 144 ? -13.209 4.462 12.249 1.00 93.19 144 ALA A O 1
ATOM 1161 N N . ILE A 1 145 ? -11.945 5.717 13.640 1.00 94.69 145 ILE A N 1
ATOM 1162 C CA . ILE A 1 145 ? -11.774 6.871 12.742 1.00 94.69 145 ILE A CA 1
ATOM 1163 C C . ILE A 1 145 ? -11.093 6.445 11.434 1.00 94.69 145 ILE A C 1
ATOM 1165 O O . ILE A 1 145 ? -11.584 6.722 10.341 1.00 94.69 145 ILE A O 1
ATOM 1169 N N . LEU A 1 146 ? -9.990 5.694 11.523 1.00 96.69 146 LEU A N 1
ATOM 1170 C CA . LEU A 1 146 ? -9.274 5.216 10.336 1.00 96.69 146 LEU A CA 1
ATOM 1171 C C . LEU A 1 146 ? -10.128 4.278 9.479 1.00 96.69 146 LEU A C 1
ATOM 1173 O O . LEU A 1 146 ? -10.100 4.354 8.250 1.00 96.69 146 LEU A O 1
ATOM 1177 N N . THR A 1 147 ? -10.913 3.413 10.120 1.00 96.81 147 THR A N 1
ATOM 1178 C CA . THR A 1 147 ? -11.840 2.516 9.426 1.00 96.81 147 THR A CA 1
ATOM 1179 C C . THR A 1 147 ? -12.915 3.298 8.675 1.00 96.81 147 THR A C 1
ATOM 1181 O O . THR A 1 147 ? -13.210 2.963 7.529 1.00 96.81 147 THR A O 1
ATOM 1184 N N . ASP A 1 148 ? -13.474 4.346 9.283 1.00 97.56 148 ASP A N 1
ATOM 1185 C CA . ASP A 1 148 ? -14.460 5.209 8.628 1.00 97.56 148 ASP A CA 1
ATOM 1186 C C . ASP A 1 148 ? -13.873 5.890 7.384 1.00 97.56 148 ASP A C 1
ATOM 1188 O O . ASP A 1 148 ? -14.444 5.805 6.297 1.00 97.56 148 ASP A O 1
ATOM 1192 N N . HIS A 1 149 ? -12.661 6.445 7.487 1.00 98.06 149 HIS A N 1
ATOM 1193 C CA . HIS A 1 149 ? -11.967 7.032 6.338 1.00 98.06 149 HIS A CA 1
ATOM 1194 C C . HIS A 1 149 ? -11.714 6.027 5.206 1.00 98.06 149 HIS A C 1
ATOM 1196 O O . HIS A 1 149 ? -11.910 6.356 4.032 1.00 98.06 149 HIS A O 1
ATOM 1202 N N . VAL A 1 150 ? -11.312 4.795 5.535 1.00 98.06 150 VAL A N 1
ATOM 1203 C CA . VAL A 1 150 ? -11.121 3.707 4.559 1.00 98.06 150 VAL A CA 1
ATOM 1204 C C . VAL A 1 150 ? -12.430 3.380 3.836 1.00 98.06 150 VAL A C 1
ATOM 1206 O O . VAL A 1 150 ? -12.442 3.276 2.607 1.00 98.06 150 VAL A O 1
ATOM 1209 N N . LEU A 1 151 ? -13.536 3.251 4.571 1.00 97.88 151 LEU A N 1
ATOM 1210 C CA . LEU A 1 151 ? -14.845 2.949 3.988 1.00 97.88 151 LEU A CA 1
ATOM 1211 C C . LEU A 1 151 ? -15.386 4.114 3.163 1.00 97.88 151 LEU A C 1
ATOM 1213 O O . LEU A 1 151 ? -15.877 3.895 2.060 1.00 97.88 151 LEU A O 1
ATOM 1217 N N . LYS A 1 152 ? -15.194 5.352 3.621 1.00 97.94 152 LYS A N 1
ATOM 1218 C CA . LYS A 1 152 ? -15.544 6.559 2.868 1.00 97.94 152 LYS A CA 1
ATOM 1219 C C . LYS A 1 152 ? -14.800 6.630 1.536 1.00 97.94 152 LYS A C 1
ATOM 1221 O O . LYS A 1 152 ? -15.410 6.900 0.503 1.00 97.94 152 LYS A O 1
ATOM 1226 N N . LEU A 1 153 ? -13.491 6.352 1.523 1.00 97.69 153 LEU A N 1
ATOM 1227 C CA . LEU A 1 153 ? -12.719 6.255 0.276 1.00 97.69 153 LEU A CA 1
ATOM 1228 C C . LEU A 1 153 ? -13.284 5.183 -0.661 1.00 97.69 153 LEU A C 1
ATOM 1230 O O . LEU A 1 153 ? -13.339 5.398 -1.873 1.00 97.69 153 LEU A O 1
ATOM 1234 N N . PHE A 1 154 ? -13.687 4.043 -0.101 1.00 97.69 154 PHE A N 1
ATOM 1235 C CA . PHE A 1 154 ? -14.239 2.931 -0.858 1.00 97.69 154 PHE A CA 1
ATOM 1236 C C . PHE A 1 154 ? -15.604 3.281 -1.459 1.00 97.69 154 PHE A C 1
ATOM 1238 O O . PHE A 1 154 ? -15.750 3.211 -2.677 1.00 97.69 154 PHE A O 1
ATOM 1245 N N . HIS A 1 155 ? -16.563 3.744 -0.656 1.00 96.75 155 HIS A N 1
ATOM 1246 C CA . HIS A 1 155 ? -17.911 4.117 -1.104 1.00 96.75 155 HIS A CA 1
ATOM 1247 C C . HIS A 1 155 ? -17.910 5.239 -2.144 1.00 96.75 155 HIS A C 1
ATOM 1249 O O . HIS A 1 155 ? -18.711 5.212 -3.070 1.00 96.75 155 HIS A O 1
ATOM 1255 N N . ASN A 1 156 ? -16.967 6.180 -2.061 1.00 96.62 156 ASN A N 1
ATOM 1256 C CA . ASN A 1 156 ? -16.854 7.271 -3.034 1.00 96.62 156 ASN A CA 1
ATOM 1257 C C . ASN A 1 156 ? -16.458 6.814 -4.450 1.00 96.62 156 ASN A C 1
ATOM 1259 O O . ASN A 1 156 ? -16.626 7.572 -5.407 1.00 96.62 156 ASN A O 1
ATOM 1263 N N . LYS A 1 157 ? -15.846 5.632 -4.598 1.00 94.56 157 LYS A N 1
ATOM 1264 C CA . LYS A 1 157 ? -15.310 5.143 -5.883 1.00 94.56 157 LYS A CA 1
ATOM 1265 C C . LYS A 1 157 ? -15.906 3.815 -6.328 1.00 94.56 157 LYS A C 1
ATOM 1267 O O . LYS A 1 157 ? -15.906 3.531 -7.522 1.00 94.56 157 LYS A O 1
ATOM 1272 N N . TYR A 1 158 ? -16.368 2.996 -5.395 1.00 94.31 158 TYR A N 1
ATOM 1273 C CA . TYR A 1 158 ? -16.954 1.703 -5.687 1.00 94.31 158 TYR A CA 1
ATOM 1274 C C . TYR A 1 158 ? -18.431 1.851 -6.039 1.00 94.31 158 TYR A C 1
ATOM 1276 O O . TYR A 1 158 ? -19.215 2.393 -5.268 1.00 94.31 158 TYR A O 1
ATOM 1284 N N . THR A 1 159 ? -18.812 1.319 -7.197 1.00 91.69 159 THR A N 1
ATOM 1285 C CA . THR A 1 159 ? -20.215 1.262 -7.631 1.00 91.69 159 THR A CA 1
ATOM 1286 C C . THR A 1 159 ? -20.722 -0.175 -7.630 1.00 91.69 159 THR A C 1
ATOM 1288 O O . THR A 1 159 ? -21.755 -0.478 -7.046 1.00 91.69 159 THR A O 1
ATOM 1291 N N . SER A 1 160 ? -19.990 -1.079 -8.283 1.00 91.94 160 SER A N 1
ATOM 1292 C CA . SER A 1 160 ? -20.308 -2.505 -8.368 1.00 91.94 160 SER A CA 1
ATOM 1293 C C . SER A 1 160 ? -19.090 -3.302 -8.844 1.00 91.94 160 SER A C 1
ATOM 1295 O O . SER A 1 160 ? -18.075 -2.714 -9.232 1.00 91.94 160 SER A O 1
ATOM 1297 N N . GLY A 1 161 ? -19.214 -4.626 -8.871 1.00 92.56 161 GLY A N 1
ATOM 1298 C CA . GLY A 1 161 ? -18.249 -5.534 -9.490 1.00 92.56 161 GLY A CA 1
ATOM 1299 C C . GLY A 1 161 ? -17.581 -6.478 -8.495 1.00 92.56 161 GLY A C 1
ATOM 1300 O O . GLY A 1 161 ? -17.491 -6.205 -7.300 1.00 92.56 161 GLY A O 1
ATOM 1301 N N . ALA A 1 162 ? -17.103 -7.605 -9.005 1.00 95.75 162 ALA A N 1
ATOM 1302 C CA . ALA A 1 162 ? -16.402 -8.609 -8.221 1.00 95.75 162 ALA A CA 1
ATOM 1303 C C . ALA A 1 162 ? -15.011 -8.117 -7.789 1.00 95.75 162 ALA A C 1
ATOM 1305 O O . ALA A 1 162 ? -14.125 -7.908 -8.618 1.00 95.75 162 ALA A O 1
ATOM 1306 N N . VAL A 1 163 ? -14.784 -7.973 -6.483 1.00 96.62 163 VAL A N 1
ATOM 1307 C CA . VAL A 1 163 ? -13.477 -7.622 -5.911 1.00 96.62 163 VAL A CA 1
ATOM 1308 C C . VAL A 1 163 ? -12.635 -8.880 -5.688 1.00 96.62 163 VAL A C 1
ATOM 1310 O O . VAL A 1 163 ? -13.121 -9.879 -5.156 1.00 96.62 163 VAL A O 1
ATOM 1313 N N . ARG A 1 164 ? -11.350 -8.813 -6.065 1.00 96.12 164 ARG A N 1
ATOM 1314 C CA . ARG A 1 164 ? -10.373 -9.911 -5.943 1.00 96.12 164 ARG A CA 1
ATOM 1315 C C . ARG A 1 164 ? -9.149 -9.556 -5.107 1.00 96.12 164 ARG A C 1
ATOM 1317 O O . ARG A 1 164 ? -8.473 -10.449 -4.603 1.00 96.12 164 ARG A O 1
ATOM 1324 N N . SER A 1 165 ? -8.845 -8.278 -4.930 1.00 95.88 165 SER A N 1
ATOM 1325 C CA . SER A 1 165 ? -7.746 -7.851 -4.066 1.00 95.88 165 SER A CA 1
ATOM 1326 C C . SER A 1 165 ? -8.074 -6.554 -3.358 1.00 95.88 165 SER A C 1
ATOM 1328 O O . SER A 1 165 ? -8.676 -5.664 -3.950 1.00 95.88 165 SER A O 1
ATOM 1330 N N . VAL A 1 166 ? -7.628 -6.425 -2.116 1.00 96.62 166 VAL A N 1
ATOM 1331 C CA . VAL A 1 166 ? -7.818 -5.221 -1.306 1.00 96.62 166 VAL A CA 1
ATOM 1332 C C . VAL A 1 166 ? -6.531 -4.866 -0.579 1.00 96.62 166 VAL A C 1
ATOM 1334 O O . VAL A 1 166 ? -5.727 -5.739 -0.254 1.00 96.62 166 VAL A O 1
ATOM 1337 N N . GLY A 1 167 ? -6.330 -3.585 -0.312 1.00 96.38 167 GLY A N 1
ATOM 1338 C CA . GLY A 1 167 ? -5.207 -3.094 0.464 1.00 96.38 167 GLY A CA 1
ATOM 1339 C C . GLY A 1 167 ? -5.537 -1.784 1.156 1.00 96.38 167 GLY A C 1
ATOM 1340 O O . GLY A 1 167 ? -6.266 -0.954 0.617 1.00 96.38 167 GLY A O 1
ATOM 1341 N N . VAL A 1 168 ? -4.980 -1.620 2.349 1.00 97.56 168 VAL A N 1
ATOM 1342 C CA . VAL A 1 168 ? -5.043 -0.390 3.138 1.00 97.56 168 VAL A CA 1
ATOM 1343 C C . VAL A 1 168 ? -3.615 0.009 3.465 1.00 97.56 168 VAL A C 1
ATOM 1345 O O . VAL A 1 168 ? -2.808 -0.835 3.859 1.00 97.56 168 VAL A O 1
ATOM 1348 N N . ASN A 1 169 ? -3.297 1.285 3.284 1.00 96.75 169 ASN A N 1
ATOM 1349 C CA . ASN A 1 169 ? -1.990 1.835 3.601 1.00 96.75 169 ASN A CA 1
ATOM 1350 C C . ASN A 1 169 ? -2.127 3.210 4.261 1.00 96.75 169 ASN A C 1
ATOM 1352 O O . ASN A 1 169 ? -2.879 4.071 3.796 1.00 96.75 169 ASN A O 1
ATOM 1356 N N . TYR A 1 170 ? -1.365 3.404 5.328 1.00 96.94 170 TYR A N 1
ATOM 1357 C CA . TYR A 1 170 ? -1.235 4.643 6.077 1.00 96.94 170 TYR A CA 1
ATOM 1358 C C . TYR A 1 170 ? 0.159 5.219 5.853 1.00 96.94 170 TYR A C 1
ATOM 1360 O O . TYR A 1 170 ? 1.145 4.484 5.793 1.00 96.94 170 TYR A O 1
ATOM 1368 N N . SER A 1 171 ? 0.254 6.535 5.711 1.00 95.00 171 SER A N 1
ATOM 1369 C CA . SER A 1 171 ? 1.531 7.228 5.513 1.00 95.00 171 SER A CA 1
ATOM 1370 C C . SER A 1 171 ? 1.484 8.652 6.069 1.00 95.00 171 SER A C 1
ATOM 1372 O O . SER A 1 171 ? 0.501 9.042 6.702 1.00 95.00 171 SER A O 1
ATOM 1374 N N . GLY A 1 172 ? 2.566 9.414 5.901 1.00 92.94 172 GLY A N 1
ATOM 1375 C CA . GLY A 1 172 ? 2.680 10.740 6.515 1.00 92.94 172 GLY A CA 1
ATOM 1376 C C . GLY A 1 172 ? 2.668 10.633 8.038 1.00 92.94 172 GLY A C 1
ATOM 1377 O O . GLY A 1 172 ? 1.801 11.206 8.696 1.00 92.94 1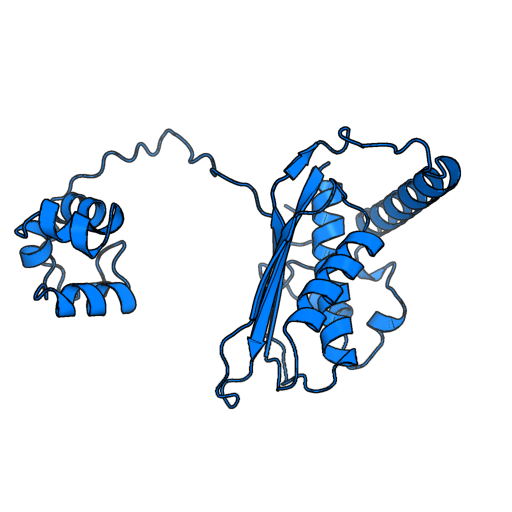72 GLY A O 1
ATOM 1378 N N . PHE A 1 173 ? 3.563 9.803 8.578 1.00 93.25 173 PHE A N 1
ATOM 1379 C CA . PHE A 1 173 ? 3.607 9.534 10.007 1.00 93.25 173 PHE A CA 1
ATOM 1380 C C . PHE A 1 173 ? 4.103 10.728 10.803 1.00 93.25 173 PHE A C 1
ATOM 1382 O O . PHE A 1 173 ? 5.074 11.379 10.421 1.00 93.25 173 PHE A O 1
ATOM 1389 N N . VAL A 1 174 ? 3.448 10.947 11.935 1.00 91.69 174 VAL A N 1
ATOM 1390 C CA . VAL A 1 174 ? 3.867 11.869 12.989 1.00 91.69 174 VAL A CA 1
ATOM 1391 C C . VAL A 1 174 ? 3.947 11.099 14.304 1.00 91.69 174 VAL A C 1
ATOM 1393 O O . VAL A 1 174 ? 3.348 10.026 14.427 1.00 91.69 174 VAL A O 1
ATOM 1396 N N . ASP A 1 175 ? 4.712 11.607 15.265 1.00 89.69 175 ASP A N 1
ATOM 1397 C CA . ASP A 1 175 ? 4.785 10.993 16.593 1.00 89.69 175 ASP A CA 1
ATOM 1398 C C . ASP A 1 175 ? 3.436 11.082 17.311 1.00 89.69 175 ASP A C 1
ATOM 1400 O O . ASP A 1 175 ? 2.684 12.039 17.135 1.00 89.69 175 ASP A O 1
ATOM 1404 N N . GLU A 1 176 ? 3.116 10.072 18.117 1.00 83.44 176 GLU A N 1
ATOM 1405 C CA . GLU A 1 176 ? 1.845 9.989 18.845 1.00 83.44 176 GLU A CA 1
ATOM 1406 C C . GLU A 1 176 ? 1.584 11.188 19.770 1.00 83.44 176 GLU A C 1
ATOM 1408 O O . GLU A 1 176 ? 0.430 11.596 19.931 1.00 83.44 176 GLU A O 1
ATOM 1413 N N . SER A 1 177 ? 2.649 11.809 20.287 1.00 78.88 177 SER A N 1
ATOM 1414 C CA . SER A 1 177 ? 2.595 13.036 21.091 1.00 78.88 177 SER A CA 1
ATOM 1415 C C . SER A 1 177 ? 1.999 14.236 20.349 1.00 78.88 177 SER A C 1
ATOM 1417 O O . SER A 1 177 ? 1.523 15.172 20.988 1.00 78.88 177 SER A O 1
ATOM 1419 N N . PHE A 1 178 ? 1.970 14.217 19.013 1.00 70.56 178 PHE A N 1
ATOM 1420 C CA .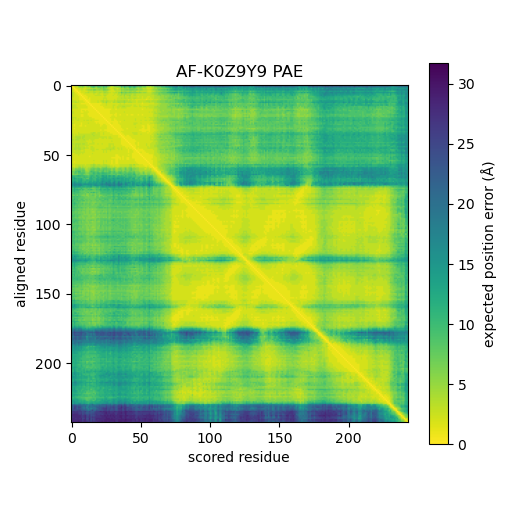 PHE A 1 178 ? 1.235 15.202 18.229 1.00 70.56 178 PHE A CA 1
ATOM 1421 C C . PHE A 1 178 ? -0.259 14.858 18.255 1.00 70.56 178 PHE A C 1
ATOM 1423 O O . PHE A 1 178 ? -0.764 14.063 17.459 1.00 70.56 178 PHE A O 1
ATOM 1430 N N . GLY A 1 179 ? -0.980 15.454 19.202 1.00 65.00 179 GLY A N 1
ATOM 1431 C CA . GLY A 1 179 ? -2.439 15.513 19.216 1.00 65.00 179 GLY A CA 1
ATOM 1432 C C . GLY A 1 179 ? -2.901 16.956 19.064 1.00 65.00 179 GLY A C 1
ATOM 1433 O O . GLY A 1 179 ? -2.464 17.820 19.820 1.00 65.00 179 GLY A O 1
ATOM 1434 N N . LEU A 1 180 ? -3.780 17.222 18.097 1.00 65.12 180 LEU A N 1
ATOM 1435 C CA . LEU A 1 180 ? -4.634 18.402 18.175 1.00 65.12 180 LEU A CA 1
ATOM 1436 C C . LEU A 1 180 ? -5.814 18.040 19.073 1.00 65.12 180 LEU A C 1
ATOM 1438 O O . LEU A 1 180 ? -6.546 17.106 18.763 1.00 65.12 180 LEU A O 1
ATOM 1442 N N . ILE A 1 181 ? -5.977 18.776 20.167 1.00 69.56 181 ILE A N 1
ATOM 1443 C CA . ILE A 1 181 ? -7.214 18.785 20.947 1.00 69.56 181 ILE A CA 1
ATOM 1444 C C . ILE A 1 181 ? -7.977 20.025 20.489 1.00 69.56 181 ILE A C 1
ATOM 1446 O O . ILE A 1 181 ? -7.466 21.145 20.587 1.00 69.56 181 ILE A O 1
ATOM 1450 N N . SER A 1 182 ? -9.168 19.834 19.930 1.00 72.69 182 SER A N 1
ATOM 1451 C CA . SER A 1 182 ? -10.079 20.934 19.634 1.00 72.69 182 SER A CA 1
ATOM 1452 C C . SER A 1 182 ? -10.699 21.451 20.929 1.00 72.69 182 SER A C 1
ATOM 1454 O O . SER A 1 182 ? -10.951 20.691 21.860 1.00 72.69 182 SER A O 1
ATOM 1456 N N . LEU A 1 183 ? -11.035 22.742 20.969 1.00 74.50 183 LEU A N 1
ATOM 1457 C CA . LEU A 1 183 ? -11.750 23.349 22.099 1.00 74.50 183 LEU A CA 1
ATOM 1458 C C . LEU A 1 183 ? -13.123 22.692 22.357 1.00 74.50 183 LEU A C 1
ATOM 1460 O O . LEU A 1 183 ? -13.681 22.826 23.440 1.00 74.50 183 LEU A O 1
ATOM 1464 N N . PHE A 1 184 ? -13.667 22.005 21.352 1.00 82.25 184 PHE A N 1
ATOM 1465 C CA . PHE A 1 184 ? -14.977 21.356 21.396 1.00 82.25 184 PHE A CA 1
ATOM 1466 C C . PHE A 1 184 ? -14.907 19.839 21.606 1.00 82.25 184 PHE A C 1
ATOM 1468 O O . PHE A 1 184 ? -15.947 19.181 21.569 1.00 82.25 184 PHE A O 1
ATOM 1475 N N . ASP A 1 185 ? -13.711 19.279 21.788 1.00 80.56 185 ASP A N 1
ATOM 1476 C CA . ASP A 1 185 ? -13.561 17.846 22.010 1.00 80.56 185 ASP A CA 1
ATOM 1477 C C . ASP A 1 185 ? -13.889 17.476 23.461 1.00 80.56 185 ASP A C 1
ATOM 1479 O O . ASP A 1 185 ? -13.485 18.145 24.412 1.00 80.56 185 ASP A O 1
ATOM 1483 N N . ASP A 1 186 ? -14.604 16.365 23.631 1.00 84.38 186 ASP A N 1
ATOM 1484 C CA . ASP A 1 186 ? -14.820 15.746 24.937 1.00 84.38 186 ASP A CA 1
ATOM 1485 C C . ASP A 1 186 ? -13.565 14.949 25.324 1.00 84.38 186 ASP A C 1
ATOM 1487 O O . ASP A 1 186 ? -13.364 13.808 24.890 1.00 84.38 186 ASP A O 1
ATOM 1491 N N . VAL A 1 187 ? -12.701 15.586 26.116 1.00 83.12 187 VAL A N 1
ATOM 1492 C CA . VAL A 1 187 ? -11.414 15.027 26.556 1.00 83.12 187 VAL A CA 1
ATOM 1493 C C . VAL A 1 187 ? -11.608 13.711 27.314 1.00 83.12 187 VAL A C 1
ATOM 1495 O O . VAL A 1 187 ? -10.888 12.748 27.054 1.00 83.12 187 VAL A O 1
ATOM 1498 N N . ASP A 1 188 ? -12.626 13.616 28.175 1.00 86.00 188 ASP A N 1
ATOM 1499 C CA . ASP A 1 188 ? -12.896 12.403 28.956 1.00 86.00 188 ASP A CA 1
ATOM 1500 C C . ASP A 1 188 ? -13.261 11.224 28.052 1.00 86.00 188 ASP A C 1
ATOM 1502 O O . ASP A 1 188 ? -12.885 10.073 28.306 1.00 86.00 188 ASP A O 1
ATOM 1506 N N . LYS A 1 189 ? -14.020 11.491 26.986 1.00 86.06 189 LYS A N 1
ATOM 1507 C CA . LYS A 1 189 ? -14.371 10.471 26.000 1.00 86.06 189 LYS A CA 1
ATOM 1508 C C . LYS A 1 189 ? -13.149 10.023 25.199 1.00 86.06 189 LYS A C 1
ATOM 1510 O O . LYS A 1 189 ? -12.972 8.816 25.024 1.00 86.06 189 LYS A O 1
ATOM 1515 N N . LEU A 1 190 ? -12.314 10.959 24.748 1.00 81.94 190 LEU A N 1
ATOM 1516 C CA . LEU A 1 190 ? -11.086 10.644 24.011 1.00 81.94 190 LEU A CA 1
ATOM 1517 C C . LEU A 1 190 ? -10.134 9.790 24.852 1.00 81.94 190 LEU A C 1
ATOM 1519 O O . LEU A 1 190 ? -9.700 8.734 24.393 1.00 81.94 190 LEU A O 1
ATOM 1523 N N . GLU A 1 191 ? -9.899 10.166 26.111 1.00 84.94 191 GLU A N 1
ATOM 1524 C CA . GLU A 1 191 ? -9.054 9.384 27.017 1.00 84.94 191 GLU A CA 1
ATOM 1525 C C . GLU A 1 191 ? -9.603 7.971 27.253 1.00 84.94 191 GLU A C 1
ATOM 1527 O O . GLU A 1 191 ? -8.844 6.999 27.293 1.00 84.94 191 GLU A O 1
ATOM 1532 N N . LYS A 1 192 ? -10.925 7.820 27.404 1.00 88.44 192 LYS A N 1
ATOM 1533 C CA . LYS A 1 192 ? -11.556 6.497 27.545 1.00 88.44 192 LYS A CA 1
ATOM 1534 C C . LYS A 1 192 ? -11.348 5.636 26.302 1.00 88.44 192 LYS A C 1
ATOM 1536 O O . LYS A 1 192 ? -11.071 4.443 26.437 1.00 88.44 192 LYS A O 1
ATOM 1541 N N . GLU A 1 193 ? -11.472 6.215 25.110 1.00 87.19 193 GLU A N 1
ATOM 1542 C CA . GLU A 1 193 ? -11.238 5.504 23.850 1.00 87.19 193 GLU A CA 1
ATOM 1543 C C . GLU A 1 193 ? -9.772 5.086 23.688 1.00 87.19 193 GLU A C 1
ATOM 1545 O O . GLU A 1 193 ? -9.506 3.943 23.306 1.00 87.19 193 GLU A O 1
ATOM 1550 N N . GLU A 1 194 ? -8.824 5.962 24.023 1.00 86.25 194 GLU A N 1
ATOM 1551 C CA . GLU A 1 194 ? -7.392 5.644 23.996 1.00 86.25 194 GLU A CA 1
ATOM 1552 C C . GLU A 1 194 ? -7.048 4.524 24.985 1.00 86.25 194 GLU A C 1
ATOM 1554 O O . GLU A 1 194 ? -6.418 3.533 24.608 1.00 86.25 194 GLU A O 1
ATOM 1559 N N . ARG A 1 195 ? -7.538 4.605 26.231 1.00 89.94 195 ARG A N 1
ATOM 1560 C CA . ARG A 1 195 ? -7.346 3.548 27.242 1.00 89.94 195 ARG A CA 1
ATOM 1561 C C . ARG A 1 195 ? -7.918 2.209 26.785 1.00 89.94 195 ARG A C 1
ATOM 1563 O O . ARG A 1 195 ? -7.277 1.176 26.978 1.00 89.94 195 ARG A O 1
ATOM 1570 N N . LEU A 1 196 ? -9.095 2.217 26.157 1.00 91.19 196 LEU A N 1
ATOM 1571 C CA . LEU A 1 196 ? -9.707 1.011 25.604 1.00 91.19 196 LEU A CA 1
ATOM 1572 C C . LEU A 1 196 ? -8.828 0.388 24.511 1.00 91.19 196 LEU A C 1
ATOM 1574 O O . LEU A 1 196 ? -8.601 -0.821 24.528 1.00 91.19 196 LEU A O 1
ATOM 1578 N N . GLN A 1 197 ? -8.323 1.188 23.570 1.00 89.50 197 GLN A N 1
ATOM 1579 C CA . GLN A 1 197 ? -7.469 0.686 22.487 1.00 89.50 197 GLN A CA 1
ATOM 1580 C C . GLN A 1 197 ? -6.156 0.115 23.016 1.00 89.50 197 GLN A C 1
ATOM 1582 O O . GLN A 1 197 ? -5.773 -0.985 22.618 1.00 89.50 197 GLN A O 1
ATOM 1587 N N . THR A 1 198 ? -5.522 0.806 23.961 1.00 89.31 198 THR A N 1
ATOM 1588 C CA . THR A 1 198 ? -4.294 0.340 24.612 1.00 89.31 198 THR A CA 1
ATOM 1589 C C . THR A 1 198 ? -4.519 -0.976 25.354 1.00 89.31 198 THR A C 1
ATOM 1591 O O . THR A 1 198 ? -3.716 -1.898 25.222 1.00 89.31 198 THR A O 1
ATOM 1594 N N . ALA A 1 199 ? -5.639 -1.122 26.071 1.00 92.25 199 ALA A N 1
ATOM 1595 C CA . ALA A 1 199 ? -5.980 -2.372 26.750 1.00 92.25 199 ALA A CA 1
ATOM 1596 C C . ALA A 1 199 ? -6.188 -3.535 25.763 1.00 92.25 199 ALA A C 1
ATOM 1598 O O . ALA A 1 199 ? -5.681 -4.636 25.981 1.00 92.25 199 ALA A O 1
ATOM 1599 N N . ILE A 1 200 ? -6.894 -3.292 24.653 1.00 90.31 200 ILE A N 1
ATOM 1600 C CA . ILE A 1 200 ? -7.099 -4.291 23.593 1.00 90.31 200 ILE A CA 1
ATOM 1601 C C . ILE A 1 200 ? -5.761 -4.730 22.989 1.00 90.31 200 ILE A C 1
ATOM 1603 O O . ILE A 1 200 ? -5.532 -5.925 22.781 1.00 90.31 200 ILE A O 1
ATOM 1607 N N . ASP A 1 201 ? -4.881 -3.775 22.701 1.00 88.62 201 ASP A N 1
ATOM 1608 C CA . ASP A 1 201 ? -3.588 -4.054 22.090 1.00 88.62 201 ASP A CA 1
ATOM 1609 C C . ASP A 1 201 ? -2.666 -4.826 23.039 1.00 88.62 201 ASP A C 1
ATOM 1611 O O . ASP A 1 201 ? -2.030 -5.783 22.590 1.00 88.62 201 ASP A O 1
ATOM 1615 N N . ALA A 1 202 ? -2.666 -4.488 24.334 1.00 89.88 202 ALA A N 1
ATOM 1616 C CA . ALA A 1 202 ? -1.910 -5.196 25.367 1.00 89.88 202 ALA A CA 1
ATOM 1617 C C . ALA A 1 202 ? -2.361 -6.660 25.511 1.00 89.88 202 ALA A C 1
ATOM 1619 O O . ALA A 1 202 ? -1.535 -7.574 25.516 1.00 89.88 202 ALA A O 1
ATOM 1620 N N . ILE A 1 203 ? -3.676 -6.913 25.530 1.00 90.75 203 ILE A N 1
ATOM 1621 C CA . ILE A 1 203 ? -4.227 -8.280 25.551 1.00 90.75 203 ILE A CA 1
ATOM 1622 C C . ILE A 1 203 ? -3.769 -9.058 24.311 1.00 90.75 203 ILE A C 1
ATOM 1624 O O . ILE A 1 203 ? -3.313 -10.196 24.413 1.00 90.75 203 ILE A O 1
ATOM 1628 N N . ARG A 1 204 ? -3.852 -8.445 23.125 1.00 87.69 204 ARG A N 1
ATOM 1629 C CA . ARG A 1 204 ? -3.450 -9.083 21.861 1.00 87.69 204 ARG A CA 1
ATOM 1630 C C . ARG A 1 204 ? -1.945 -9.295 21.740 1.00 87.69 204 ARG A C 1
ATOM 1632 O O . ARG A 1 204 ? -1.522 -10.175 20.993 1.00 87.69 204 ARG A O 1
ATOM 1639 N N . GLU A 1 205 ? -1.139 -8.486 22.412 1.00 85.38 205 GLU A N 1
ATOM 1640 C CA . GLU A 1 205 ? 0.305 -8.677 22.506 1.00 85.38 205 GLU A CA 1
ATOM 1641 C C . GLU A 1 205 ? 0.652 -9.869 23.398 1.00 85.38 205 GLU A C 1
ATOM 1643 O O . GLU A 1 205 ? 1.447 -10.712 22.991 1.00 85.38 205 GLU A O 1
ATOM 1648 N N . GLN A 1 206 ? -0.010 -10.000 24.549 1.00 87.25 206 GLN A N 1
ATOM 1649 C CA . GLN A 1 206 ? 0.255 -11.074 25.505 1.00 87.25 206 GLN A CA 1
ATOM 1650 C C . GLN A 1 206 ? -0.330 -12.432 25.080 1.00 87.25 206 GLN A C 1
ATOM 1652 O O . GLN A 1 206 ? 0.334 -13.459 25.205 1.00 87.25 206 GLN A O 1
ATOM 1657 N N . PHE A 1 207 ? -1.570 -12.455 24.586 1.00 85.62 207 PHE A N 1
ATOM 1658 C CA . PHE A 1 207 ? -2.330 -13.687 24.312 1.00 85.62 207 PHE A CA 1
ATOM 1659 C C . PHE A 1 207 ? -2.539 -13.958 22.816 1.00 85.62 207 PHE A C 1
ATOM 1661 O O . PHE A 1 207 ? -3.137 -14.961 22.426 1.00 85.62 207 PHE A O 1
ATOM 1668 N N . GLY A 1 208 ? -2.047 -13.062 21.964 1.00 81.12 208 GLY A N 1
ATOM 1669 C CA . GLY A 1 208 ? -2.120 -13.160 20.514 1.00 81.12 208 GLY A CA 1
ATOM 1670 C C . GLY A 1 208 ? -3.392 -12.567 19.901 1.00 81.12 208 GLY A C 1
ATOM 1671 O O . GLY A 1 208 ? -4.379 -12.293 20.580 1.00 81.12 208 GLY A O 1
ATOM 1672 N N . PHE A 1 209 ? -3.388 -12.359 18.580 1.00 81.00 209 PHE A N 1
ATOM 1673 C CA . PHE A 1 209 ? -4.438 -11.606 17.875 1.00 81.00 209 PHE A CA 1
ATOM 1674 C C . PHE A 1 209 ? -5.847 -12.211 18.014 1.00 81.00 209 PHE A C 1
ATOM 1676 O O . PHE A 1 209 ? -6.826 -11.478 18.122 1.00 81.00 209 PHE A O 1
ATOM 1683 N N . THR A 1 210 ? -5.962 -13.541 18.040 1.00 84.75 210 THR A N 1
ATOM 1684 C CA . THR A 1 210 ? -7.255 -14.242 18.124 1.00 84.75 210 THR A CA 1
ATOM 1685 C C . THR A 1 210 ? -7.865 -14.262 19.524 1.00 84.75 210 THR A C 1
ATOM 1687 O O . THR A 1 210 ? -8.994 -14.721 19.660 1.00 84.75 210 THR A O 1
ATOM 1690 N N . SER A 1 211 ? -7.157 -13.771 20.548 1.00 86.50 211 SER A N 1
ATOM 1691 C CA . SER A 1 211 ? -7.677 -13.670 21.922 1.00 86.50 211 SER A CA 1
ATOM 1692 C C . SER A 1 211 ? -8.860 -12.705 22.039 1.00 86.50 211 SER A C 1
ATOM 1694 O O . SER A 1 211 ? -9.767 -12.936 22.834 1.00 86.50 211 SER A O 1
ATOM 1696 N N . LEU A 1 212 ? -8.876 -11.651 21.217 1.00 86.69 212 LEU A N 1
ATOM 1697 C CA . LEU A 1 212 ? -9.940 -10.657 21.186 1.00 86.69 212 LEU A CA 1
ATOM 1698 C C . LEU A 1 212 ? -10.256 -10.259 19.743 1.00 86.69 212 LEU A C 1
ATOM 1700 O O . LEU A 1 212 ? -9.468 -9.583 19.072 1.00 86.69 212 LEU A O 1
ATOM 1704 N N . LEU A 1 213 ? -11.441 -10.640 19.277 1.00 86.44 213 LEU A N 1
ATOM 1705 C CA . LEU A 1 213 ? -11.926 -10.362 17.929 1.00 86.44 213 LEU A CA 1
ATOM 1706 C C . LEU A 1 213 ? -13.263 -9.627 17.984 1.00 86.44 213 LEU A C 1
ATOM 1708 O O . LEU A 1 213 ? -14.067 -9.820 18.893 1.00 86.44 213 LEU A O 1
ATOM 1712 N N . LYS A 1 214 ? -13.514 -8.795 16.974 1.00 86.31 214 LYS A N 1
ATOM 1713 C CA . LYS A 1 214 ? -14.840 -8.215 16.760 1.00 86.31 214 LYS A CA 1
ATOM 1714 C C . LYS A 1 214 ? -15.806 -9.295 16.273 1.00 86.31 214 LYS A C 1
ATOM 1716 O O . LYS A 1 214 ? -15.397 -10.233 15.596 1.00 86.31 214 LYS A O 1
ATOM 1721 N N . ALA A 1 215 ? -17.096 -9.126 16.561 1.00 87.75 215 ALA A N 1
ATOM 1722 C CA . ALA A 1 215 ? -18.130 -10.103 16.207 1.00 87.75 215 ALA A CA 1
ATOM 1723 C C . ALA A 1 215 ? -18.179 -10.434 14.701 1.00 87.75 215 ALA A C 1
ATOM 1725 O O . ALA A 1 215 ? -18.414 -11.577 14.322 1.00 87.75 215 ALA A O 1
ATOM 1726 N N . ASN A 1 216 ? -17.880 -9.460 13.834 1.00 86.44 216 ASN A N 1
ATOM 1727 C CA . ASN A 1 216 ? -17.825 -9.661 12.383 1.00 86.44 216 ASN A CA 1
ATOM 1728 C C . ASN A 1 216 ? -16.719 -10.633 11.927 1.00 86.44 216 ASN A C 1
ATOM 1730 O O . ASN A 1 216 ? -16.767 -11.091 10.790 1.00 86.44 216 ASN A O 1
ATOM 1734 N N . ALA A 1 217 ? -15.747 -10.968 12.782 1.00 86.38 217 ALA A N 1
ATOM 1735 C CA . ALA A 1 217 ? -14.710 -11.950 12.474 1.00 86.38 217 ALA A CA 1
ATOM 1736 C C . ALA A 1 217 ? -15.247 -13.392 12.363 1.00 86.38 217 ALA A C 1
ATOM 1738 O O . ALA A 1 217 ? -14.533 -14.275 11.890 1.00 86.38 217 ALA A O 1
ATOM 1739 N N . LEU A 1 218 ? -16.483 -13.635 12.816 1.00 88.56 218 LEU A N 1
ATOM 1740 C CA . LEU A 1 218 ? -17.171 -14.927 12.719 1.00 88.56 218 LEU A CA 1
ATOM 1741 C C . LEU A 1 218 ? -18.032 -15.059 11.453 1.00 88.56 218 LEU A C 1
ATOM 1743 O O . LEU A 1 218 ? -18.562 -16.132 11.183 1.00 88.56 218 LEU A O 1
ATOM 1747 N N . GLU A 1 219 ? -18.174 -13.985 10.676 1.00 92.19 219 GLU A N 1
ATOM 1748 C CA . GLU A 1 219 ? -18.906 -14.002 9.409 1.00 92.19 219 GLU A CA 1
ATOM 1749 C C . GLU A 1 219 ? -18.145 -14.811 8.353 1.00 92.19 219 GLU A C 1
ATOM 1751 O O . GLU A 1 219 ? -16.919 -14.749 8.274 1.00 92.19 219 GLU A O 1
ATOM 1756 N N . GLU A 1 220 ? -18.859 -15.497 7.460 1.00 88.56 220 GLU A N 1
ATOM 1757 C CA . GLU A 1 220 ? -18.247 -16.333 6.411 1.00 88.56 220 GLU A CA 1
ATOM 1758 C C . GLU A 1 220 ? -17.309 -15.535 5.482 1.00 88.56 220 GLU A C 1
ATOM 1760 O O . GLU A 1 220 ? -16.319 -16.045 4.954 1.00 88.56 220 GLU A O 1
ATOM 1765 N N . ALA A 1 221 ? -17.611 -14.250 5.290 1.00 90.88 221 ALA A N 1
ATOM 1766 C CA . ALA A 1 221 ? -16.803 -13.344 4.491 1.00 90.88 221 ALA A CA 1
ATOM 1767 C C . ALA A 1 221 ? -15.467 -12.972 5.156 1.00 90.88 221 ALA A C 1
ATOM 1769 O O . ALA A 1 221 ? -14.526 -12.630 4.435 1.00 90.88 221 ALA A O 1
ATOM 1770 N N . SER A 1 222 ? -15.375 -13.032 6.489 1.00 91.12 222 SER A N 1
ATOM 1771 C CA . SER A 1 222 ? -14.198 -12.629 7.263 1.00 91.12 222 SER A CA 1
ATOM 1772 C C . SER A 1 222 ? -12.956 -13.429 6.880 1.00 91.12 222 SER A C 1
ATOM 1774 O O . SER A 1 222 ? -13.002 -14.630 6.588 1.00 91.12 222 SER A O 1
ATOM 1776 N N . ARG A 1 223 ? -11.796 -12.766 6.913 1.00 89.19 223 ARG A N 1
ATOM 1777 C CA . ARG A 1 223 ? -10.501 -13.431 6.737 1.00 89.19 223 ARG A CA 1
ATOM 1778 C C . ARG A 1 223 ? -9.630 -13.374 7.986 1.00 89.19 223 ARG A C 1
ATOM 1780 O O . ARG A 1 223 ? -8.591 -14.029 7.976 1.00 89.19 223 ARG A O 1
ATOM 1787 N N . SER A 1 224 ? -10.039 -12.692 9.056 1.00 85.00 224 SER A N 1
ATOM 1788 C CA . SER A 1 224 ? -9.251 -12.535 10.290 1.00 85.00 224 SER A CA 1
ATOM 1789 C C . SER A 1 224 ? -8.720 -13.859 10.852 1.00 85.00 224 SER A C 1
ATOM 1791 O O . SER A 1 224 ? -7.508 -14.020 10.992 1.00 85.00 224 SER A O 1
ATOM 1793 N N . LEU A 1 225 ? -9.602 -14.835 11.092 1.00 85.31 225 LEU A N 1
ATOM 1794 C CA . LEU A 1 225 ? -9.238 -16.141 11.665 1.00 85.31 225 LEU A CA 1
ATOM 1795 C C . LEU A 1 225 ? -8.402 -17.010 10.724 1.00 85.31 225 LEU A C 1
ATOM 1797 O O . LEU A 1 225 ? -7.525 -17.758 11.148 1.00 85.31 225 LEU A O 1
ATOM 1801 N N . ALA A 1 226 ? -8.690 -16.957 9.427 1.00 85.81 226 ALA A N 1
ATOM 1802 C CA . ALA A 1 226 ? -7.930 -17.736 8.462 1.00 85.81 226 ALA A CA 1
ATOM 1803 C C . ALA A 1 226 ? -6.526 -17.154 8.268 1.00 85.81 226 ALA A C 1
ATOM 1805 O O . ALA A 1 226 ? -5.574 -17.911 8.114 1.00 85.81 226 ALA A O 1
ATOM 1806 N N . ARG A 1 227 ? -6.393 -15.822 8.302 1.00 79.50 227 ARG A N 1
ATOM 1807 C CA . ARG A 1 227 ? -5.110 -15.119 8.191 1.00 79.50 227 ARG A CA 1
ATOM 1808 C C . ARG A 1 227 ? -4.219 -15.341 9.402 1.00 79.50 227 ARG A C 1
ATOM 1810 O O . ARG A 1 227 ? -3.020 -15.481 9.215 1.00 79.50 227 ARG A O 1
ATOM 1817 N N . SER A 1 228 ? -4.781 -15.404 10.610 1.00 77.88 228 SER A N 1
ATOM 1818 C CA . SER A 1 228 ? -3.995 -15.645 11.826 1.00 77.88 228 SER A CA 1
ATOM 1819 C C . SER A 1 228 ? -3.341 -17.031 11.865 1.00 77.88 228 SER A C 1
ATOM 1821 O O . SER A 1 228 ? -2.438 -17.244 12.661 1.00 77.88 228 SER A O 1
ATOM 1823 N N . LYS A 1 229 ? -3.788 -17.969 11.018 1.00 79.88 229 LYS A N 1
ATOM 1824 C CA . LYS A 1 229 ? -3.195 -19.307 10.856 1.00 79.88 229 LYS A CA 1
ATOM 1825 C C . LYS A 1 229 ? -2.127 -19.377 9.757 1.00 79.88 229 LYS A C 1
ATOM 1827 O O . LYS A 1 229 ? -1.509 -20.423 9.587 1.00 79.88 229 LYS A O 1
ATOM 1832 N N . LEU A 1 230 ? -1.950 -18.316 8.965 1.00 73.94 230 LEU A N 1
ATOM 1833 C CA . LEU A 1 230 ? -0.921 -18.267 7.922 1.00 73.94 230 LEU A CA 1
ATOM 1834 C C . LEU A 1 230 ? 0.441 -17.930 8.548 1.00 73.94 230 LEU A C 1
ATOM 1836 O O . LEU A 1 230 ? 0.500 -17.401 9.653 1.00 73.94 230 LEU A O 1
ATOM 1840 N N . ILE A 1 231 ? 1.538 -18.218 7.843 1.00 59.69 231 ILE A N 1
ATOM 1841 C CA . ILE A 1 231 ? 2.919 -17.989 8.312 1.00 59.69 231 ILE A CA 1
ATOM 1842 C C . ILE A 1 231 ? 3.641 -17.039 7.334 1.00 59.69 231 ILE A C 1
ATOM 1844 O O . ILE A 1 231 ? 3.338 -17.032 6.134 1.00 59.69 231 ILE A O 1
ATOM 1848 N N . GLY A 1 232 ? 4.572 -16.211 7.826 1.00 58.34 232 GLY A N 1
ATOM 1849 C CA . GLY A 1 232 ? 5.432 -15.344 7.003 1.00 58.34 232 GLY A CA 1
ATOM 1850 C C . GLY A 1 232 ? 4.728 -14.124 6.388 1.00 58.34 232 GLY A C 1
ATOM 1851 O O . GLY A 1 232 ? 3.801 -13.568 6.969 1.00 58.34 232 GLY A O 1
ATOM 1852 N N . GLY A 1 233 ? 5.138 -13.689 5.186 1.00 51.03 233 GLY A N 1
ATOM 1853 C CA . GLY A 1 233 ? 4.610 -12.479 4.519 1.00 51.03 233 GLY A CA 1
ATOM 1854 C C . GLY A 1 233 ? 3.097 -12.487 4.228 1.00 51.03 233 GLY A C 1
ATOM 1855 O O . GLY A 1 233 ? 2.494 -11.432 4.038 1.00 51.03 233 GLY A O 1
ATOM 1856 N N . HIS A 1 234 ? 2.457 -13.661 4.256 1.00 49.91 234 HIS A N 1
ATOM 1857 C CA . HIS A 1 234 ? 0.998 -13.819 4.187 1.00 49.91 234 HIS A CA 1
ATOM 1858 C C . HIS A 1 234 ? 0.301 -13.661 5.549 1.00 49.91 234 HIS A C 1
ATOM 1860 O O . HIS A 1 234 ? -0.903 -13.403 5.602 1.00 49.91 234 HIS A O 1
ATOM 1866 N N . SER A 1 235 ? 1.069 -13.752 6.635 1.00 49.50 235 SER A N 1
ATOM 1867 C CA . SER A 1 235 ? 0.666 -13.533 8.023 1.00 49.50 235 SER A CA 1
ATOM 1868 C C . SER A 1 235 ? 0.881 -12.095 8.493 1.00 49.50 235 SER A C 1
ATOM 1870 O O . SER A 1 235 ? 0.884 -11.817 9.685 1.00 49.50 235 SER A O 1
ATOM 1872 N N . ALA A 1 236 ? 0.981 -11.115 7.587 1.00 47.56 236 ALA A N 1
ATOM 1873 C CA . ALA A 1 236 ? 1.123 -9.702 7.968 1.00 47.56 236 ALA A CA 1
ATOM 1874 C C . ALA A 1 236 ? -0.040 -9.148 8.839 1.00 47.56 236 ALA A C 1
ATOM 1876 O O . ALA A 1 236 ? 0.008 -7.994 9.262 1.00 47.56 236 ALA A O 1
ATOM 1877 N N . GLY A 1 237 ? -1.082 -9.955 9.098 1.00 47.16 237 GLY A N 1
ATOM 1878 C CA . GLY A 1 237 ? -2.128 -9.694 10.095 1.00 47.16 237 GLY A CA 1
ATOM 1879 C C . GLY A 1 237 ? -2.054 -10.528 11.386 1.00 47.16 237 GLY A C 1
ATOM 1880 O O . GLY A 1 237 ? -2.773 -10.215 12.326 1.00 47.16 237 GLY A O 1
ATOM 1881 N N . GLY A 1 238 ? -1.224 -11.571 11.451 1.00 44.91 238 GLY A N 1
ATOM 1882 C CA . GLY A 1 238 ? -1.090 -12.494 12.577 1.00 44.91 238 GLY A CA 1
ATOM 1883 C C . GLY A 1 238 ? 0.330 -12.493 13.126 1.00 44.91 238 GLY A C 1
ATOM 1884 O O . GLY A 1 238 ? 1.060 -13.446 12.918 1.00 44.91 238 GLY A O 1
ATOM 1885 N N . LEU A 1 239 ? 0.713 -11.418 13.820 1.00 46.75 239 LEU A N 1
ATOM 1886 C CA . LEU A 1 239 ? 1.925 -11.298 14.653 1.00 46.75 239 LEU A CA 1
ATOM 1887 C C . LEU A 1 239 ? 3.303 -11.457 13.971 1.00 46.75 239 LEU A C 1
ATOM 1889 O O . LEU A 1 239 ? 4.260 -10.882 14.461 1.00 46.75 239 LEU A O 1
ATOM 1893 N N . ASP A 1 240 ? 3.443 -12.138 12.838 1.00 42.66 240 ASP A N 1
ATOM 1894 C CA . ASP A 1 240 ? 4.753 -12.576 12.320 1.00 42.66 240 ASP A CA 1
ATOM 1895 C C . ASP A 1 240 ? 5.445 -11.553 11.400 1.00 42.66 240 ASP A C 1
ATOM 1897 O O . ASP A 1 240 ? 6.573 -11.738 10.956 1.00 42.66 240 ASP A O 1
ATOM 1901 N N . GLY A 1 241 ? 4.785 -10.422 11.134 1.00 40.94 241 GLY A N 1
ATOM 1902 C CA . GLY A 1 241 ? 5.437 -9.231 10.579 1.00 40.94 241 GLY A CA 1
ATOM 1903 C C . GLY A 1 241 ? 6.140 -8.368 11.637 1.00 40.94 241 GLY A C 1
ATOM 1904 O O . GLY A 1 241 ? 6.397 -7.199 11.356 1.00 40.94 241 GLY A O 1
ATOM 1905 N N . LEU A 1 242 ? 6.330 -8.892 12.856 1.00 42.50 242 LEU A N 1
ATOM 1906 C CA . LEU A 1 242 ? 6.754 -8.165 14.063 1.00 42.50 242 LEU A CA 1
ATOM 1907 C C . LEU A 1 242 ? 7.972 -8.811 14.756 1.00 42.50 242 LEU A C 1
ATOM 1909 O O . LEU A 1 242 ? 8.004 -8.903 15.982 1.00 42.50 242 LEU A O 1
ATOM 1913 N N . LYS A 1 243 ? 8.977 -9.243 13.989 1.00 30.55 243 LYS A N 1
ATOM 1914 C CA . LYS A 1 243 ? 10.346 -9.389 14.505 1.00 30.55 243 LYS A CA 1
ATOM 1915 C C . LYS A 1 243 ? 11.254 -8.358 13.859 1.00 30.55 243 LYS A C 1
ATOM 1917 O O . LYS A 1 243 ? 11.105 -8.153 12.633 1.00 30.55 243 LYS A O 1
#

Foldseek 3Di:
DCFPPPAPCVDPLDHPVNCVQCVVVVHNTLVCLLVDDLVVLCVSPNPSSNVSNCVSVVHDPDDPVDPDDDPWDKFKDKDFAPDWDFDPVLVLQALLLRLQLRLLVCVVVQKWFQKKWKWWDADPVDPDDIDTDMDGDDTDSQSVVSSVRSVVSCVVPDDGHTTGMMMIMTIPIDGNVDDDDDPPDPPVVVVVSVVVSVVLSVCCVVVNDVVDDDPSCPPPSHCLVVLLPDEDSSVSRTCRVPD